Protein AF-Q4TBS6-F1 (afdb_monomer)

Foldseek 3Di:
DDAPVVPDDPVVLVVQQVFAEEEEDQALVNLVVLLVSLSNRRAHYEYEDQDFDDPVRVVRRVLDDPVRGRHQSQVSSVVSSCVVRVRHDYHGHNDQCPPCVVALVVVLSGQEYEYPDDDPVSVVVVLVSCLSNQHKYWYKDDDVPDIDIDIDGDDPPPDDDDDDDDDDDDDDDDPDCVVVVVVVVLVVCVVPHDDDPVSDPPPPPPDPVVPDD

Secondary structure (DSSP, 8-state):
---GGGTS-HHHHHHHHH-EEEEE--SHHHHHHHHHHHHHT--EEEEEE-PBP-GGGTTT-TT--GGGTTSBHHHHHHHHHHHH-TT-EEEEEES-TTSTTS-HHHHTT-SEEEE----HHHHHHHHHHHHHHT--EEEEEEETTEEEEEEE-------------PPPP-------THHHHHHHHHHHHHHHS---GGG--S--TT-TTSS--

Structure (mmCIF, N/CA/C/O backbone):
data_AF-Q4TBS6-F1
#
_entry.id   AF-Q4TBS6-F1
#
loop_
_atom_site.group_PDB
_atom_site.id
_atom_site.type_symbol
_atom_site.label_atom_id
_atom_site.label_alt_id
_atom_site.label_comp_id
_atom_site.label_asym_id
_atom_site.label_entity_id
_atom_site.label_seq_id
_atom_site.pdbx_PDB_ins_code
_atom_site.Cartn_x
_atom_site.Cartn_y
_atom_site.Cartn_z
_atom_site.occupancy
_atom_site.B_iso_or_equiv
_atom_site.auth_seq_id
_atom_site.auth_comp_id
_atom_site.auth_asym_id
_atom_site.auth_atom_id
_atom_site.pdbx_PDB_model_num
ATOM 1 N N . MET A 1 1 ? -14.878 9.068 17.872 1.00 44.72 1 MET A N 1
ATOM 2 C CA . MET A 1 1 ? -14.359 8.808 16.512 1.00 44.72 1 MET A CA 1
ATOM 3 C C . MET A 1 1 ? -15.476 9.064 15.524 1.00 44.72 1 MET A C 1
ATOM 5 O O . MET A 1 1 ? -16.492 8.389 15.610 1.00 44.72 1 MET A O 1
ATOM 9 N N . ALA A 1 2 ? -15.334 10.062 14.655 1.00 41.41 2 ALA A N 1
ATOM 10 C CA . ALA A 1 2 ? -16.306 10.311 13.598 1.00 41.41 2 ALA A CA 1
ATOM 11 C C . ALA A 1 2 ? -16.180 9.193 12.557 1.00 41.41 2 ALA A C 1
ATOM 13 O O . ALA A 1 2 ? -15.208 9.146 11.811 1.00 41.41 2 ALA A O 1
ATOM 14 N N . GLN A 1 3 ? -17.116 8.250 12.562 1.00 52.53 3 GLN A N 1
ATOM 15 C CA . GLN A 1 3 ? -17.220 7.263 11.500 1.00 52.53 3 GLN A CA 1
ATOM 16 C C . GLN A 1 3 ? -18.055 7.863 10.366 1.00 52.53 3 GLN A C 1
ATOM 18 O O . GLN A 1 3 ? -19.159 8.354 10.599 1.00 52.53 3 GLN A O 1
ATOM 23 N N . LEU A 1 4 ? -17.560 7.762 9.128 1.00 54.03 4 LEU A N 1
ATOM 24 C CA . LEU A 1 4 ? -18.276 8.129 7.892 1.00 54.03 4 LEU A CA 1
ATOM 25 C C . LEU A 1 4 ? -19.569 7.303 7.664 1.00 54.03 4 LEU A C 1
ATOM 27 O O . LEU A 1 4 ? -20.285 7.492 6.687 1.00 54.03 4 LEU A O 1
ATOM 31 N N . VAL A 1 5 ? -19.866 6.393 8.593 1.00 56.34 5 VAL A N 1
ATOM 32 C CA . VAL A 1 5 ? -20.981 5.441 8.644 1.00 56.34 5 VAL A CA 1
ATOM 33 C C . VAL A 1 5 ? -22.355 6.110 8.558 1.00 56.34 5 VAL A C 1
ATOM 35 O O . VAL A 1 5 ? -23.294 5.477 8.097 1.00 56.34 5 VAL A O 1
ATOM 38 N N . GLY A 1 6 ? -22.489 7.388 8.929 1.00 59.38 6 GLY A N 1
ATOM 39 C CA . GLY A 1 6 ? -23.780 8.086 8.895 1.00 59.38 6 GLY A CA 1
ATOM 40 C C . GLY A 1 6 ? -24.384 8.279 7.495 1.00 59.38 6 GLY A C 1
ATOM 41 O O . GLY A 1 6 ? -25.601 8.389 7.383 1.00 59.38 6 GLY A O 1
ATOM 42 N N . SER A 1 7 ? -23.567 8.316 6.433 1.00 72.19 7 SER A N 1
ATOM 43 C CA . SER A 1 7 ? -24.034 8.519 5.047 1.00 72.19 7 SER A CA 1
ATOM 44 C C . SER A 1 7 ? -24.051 7.244 4.199 1.00 72.19 7 SER A C 1
ATOM 46 O O . SER A 1 7 ? -24.632 7.233 3.112 1.00 72.19 7 SER A O 1
ATOM 48 N N . LEU A 1 8 ? -23.423 6.165 4.671 1.00 77.62 8 LEU A N 1
ATOM 49 C CA . LEU A 1 8 ? -23.372 4.890 3.966 1.00 77.62 8 LEU A CA 1
ATOM 50 C C . LEU A 1 8 ? -24.572 4.022 4.354 1.00 77.62 8 LEU A C 1
ATOM 52 O O . LEU A 1 8 ? -24.990 3.981 5.509 1.00 77.62 8 LEU A O 1
ATOM 56 N N . ARG A 1 9 ? -25.114 3.278 3.383 1.00 82.00 9 ARG A N 1
ATOM 57 C CA . ARG A 1 9 ? -26.140 2.265 3.667 1.00 82.00 9 ARG A CA 1
ATOM 58 C C . ARG A 1 9 ? -25.588 1.241 4.654 1.00 82.00 9 ARG A C 1
ATOM 60 O O . ARG A 1 9 ? -24.437 0.824 4.524 1.00 82.00 9 ARG A O 1
ATOM 67 N N . LYS A 1 10 ? -26.424 0.796 5.593 1.00 82.75 10 LYS A N 1
ATOM 68 C CA . LYS A 1 10 ? -26.032 -0.170 6.627 1.00 82.75 10 LYS A CA 1
ATOM 69 C C . LYS A 1 10 ? -25.405 -1.433 6.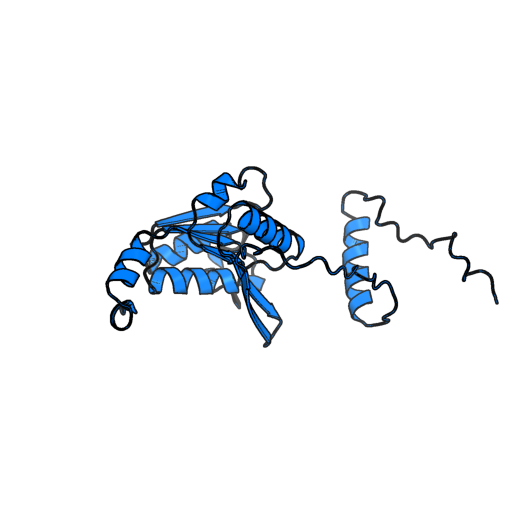030 1.00 82.75 10 LYS A C 1
ATOM 71 O O . LYS A 1 10 ? -24.348 -1.843 6.490 1.00 82.75 10 LYS A O 1
ATOM 76 N N . GLU A 1 11 ? -25.978 -1.973 4.949 1.00 84.31 11 GLU A N 1
ATOM 77 C CA . GLU A 1 11 ? -25.420 -3.166 4.292 1.00 84.31 11 GLU A CA 1
ATOM 78 C C . GLU A 1 11 ? -23.988 -2.941 3.786 1.00 84.31 11 GLU A C 1
ATOM 80 O O . GLU A 1 11 ? -23.143 -3.831 3.870 1.00 84.31 11 GLU A O 1
ATOM 85 N N . LEU A 1 12 ? -23.697 -1.741 3.273 1.00 81.75 12 LEU A N 1
ATOM 86 C CA . LEU A 1 12 ? -22.361 -1.394 2.806 1.00 81.75 12 LEU A CA 1
ATOM 87 C C . LEU A 1 12 ? -21.392 -1.316 3.987 1.00 81.75 12 LEU A C 1
ATOM 89 O O . LEU A 1 12 ? -20.318 -1.901 3.919 1.00 81.75 12 LEU A O 1
ATOM 93 N N . VAL A 1 13 ? -21.780 -0.660 5.079 1.00 82.44 13 VAL A N 1
ATOM 94 C CA . VAL A 1 13 ? -20.964 -0.571 6.301 1.00 82.44 13 VAL A CA 1
ATOM 95 C C . VAL A 1 13 ? -20.632 -1.958 6.853 1.00 82.44 13 VAL A C 1
ATOM 97 O O . VAL A 1 13 ? -19.473 -2.229 7.164 1.00 82.44 13 VAL A O 1
ATOM 100 N N . ASP A 1 14 ? -21.623 -2.848 6.905 1.00 85.31 14 ASP A N 1
ATOM 101 C CA . ASP A 1 14 ? -21.433 -4.230 7.347 1.00 85.31 14 ASP A CA 1
ATOM 102 C C . ASP A 1 14 ? -20.474 -4.980 6.404 1.00 85.31 14 ASP A C 1
ATOM 104 O O . ASP A 1 14 ? -19.578 -5.697 6.859 1.00 85.31 14 ASP A O 1
ATOM 108 N N . SER A 1 15 ? -20.579 -4.751 5.088 1.00 86.12 15 SER A N 1
ATOM 109 C CA . SER A 1 15 ? -19.668 -5.359 4.114 1.00 86.12 15 SER A CA 1
ATOM 110 C C . SER A 1 15 ? -18.215 -4.895 4.286 1.00 86.12 15 SER A C 1
ATOM 112 O O . SER A 1 15 ? -17.317 -5.738 4.263 1.00 86.12 15 SER A O 1
ATOM 114 N N . LEU A 1 16 ? -17.964 -3.606 4.567 1.00 86.38 16 LEU A N 1
ATOM 115 C CA . LEU A 1 16 ? -16.611 -3.039 4.721 1.00 86.38 16 LEU A CA 1
ATOM 116 C C . LEU A 1 16 ? -15.789 -3.748 5.805 1.00 86.38 16 LEU A C 1
ATOM 118 O O . LEU A 1 16 ? -14.581 -3.938 5.652 1.00 86.38 16 LEU A O 1
ATOM 122 N N . ALA A 1 17 ? -16.444 -4.181 6.883 1.00 85.56 17 ALA A N 1
ATOM 123 C CA . ALA A 1 17 ? -15.795 -4.897 7.976 1.00 85.56 17 ALA A CA 1
ATOM 124 C C . ALA A 1 17 ? -15.331 -6.312 7.584 1.00 85.56 17 ALA A C 1
ATOM 126 O O . ALA A 1 17 ? -14.430 -6.857 8.222 1.00 85.56 17 ALA A O 1
ATOM 127 N N . THR A 1 18 ? -15.935 -6.904 6.552 1.00 89.38 18 THR A N 1
ATOM 128 C CA . THR A 1 18 ? -15.639 -8.268 6.075 1.00 89.38 18 THR A CA 1
ATOM 129 C C . THR A 1 18 ? -14.787 -8.282 4.808 1.00 89.38 18 THR A C 1
ATOM 131 O O . THR A 1 18 ? -14.045 -9.235 4.580 1.00 89.38 18 THR A O 1
ATOM 134 N N . CYS A 1 19 ? -14.836 -7.213 4.009 1.00 92.06 19 CYS A N 1
ATOM 135 C CA . CYS A 1 19 ? -14.042 -7.073 2.798 1.00 92.06 19 CYS A CA 1
ATOM 136 C C . CYS A 1 19 ? -12.545 -7.134 3.104 1.00 92.06 19 CYS A C 1
ATOM 138 O O . CYS A 1 19 ? -12.047 -6.435 3.990 1.00 92.06 19 CYS A O 1
ATOM 140 N N . LYS A 1 20 ? -11.833 -7.946 2.320 1.00 97.56 20 LYS A N 1
ATOM 141 C CA . LYS A 1 20 ? -10.376 -8.023 2.329 1.00 97.56 20 LYS A CA 1
ATOM 142 C C . LYS A 1 20 ? -9.818 -7.268 1.130 1.00 97.56 20 LYS A C 1
ATOM 144 O O . LYS A 1 20 ? -10.164 -7.593 -0.005 1.00 97.56 20 LYS A O 1
ATOM 149 N N . VAL A 1 21 ? -8.981 -6.265 1.369 1.00 98.31 21 VAL A N 1
ATOM 150 C CA . VAL A 1 21 ? -8.414 -5.414 0.311 1.00 98.31 21 VAL A CA 1
ATOM 151 C C . VAL A 1 21 ? -6.893 -5.439 0.327 1.00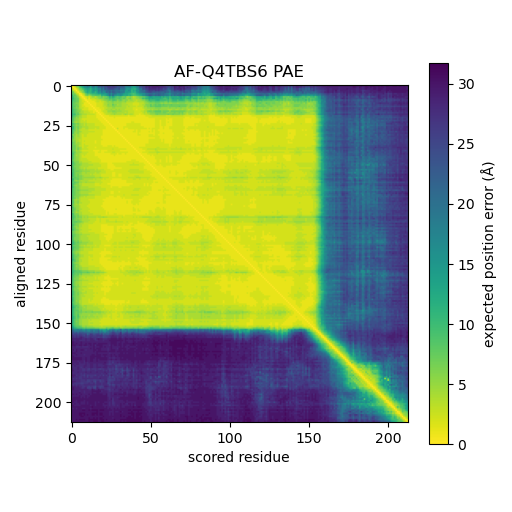 98.31 21 VAL A C 1
ATOM 153 O O . VAL A 1 21 ? -6.288 -5.590 1.388 1.00 98.31 21 VAL A O 1
ATOM 156 N N . LEU A 1 22 ? -6.288 -5.281 -0.849 1.00 98.81 22 LEU A N 1
ATOM 157 C CA . LEU A 1 22 ? -4.839 -5.207 -1.021 1.00 98.81 22 LEU A CA 1
ATOM 158 C C . LEU A 1 22 ? -4.433 -3.798 -1.456 1.00 98.81 22 LEU A C 1
ATOM 160 O O . LEU A 1 22 ? -4.966 -3.266 -2.431 1.00 98.81 22 LEU A O 1
ATOM 164 N N . VAL A 1 23 ? -3.462 -3.220 -0.758 1.00 98.81 23 VAL A N 1
ATOM 165 C CA . VAL A 1 23 ? -2.782 -1.978 -1.126 1.00 98.81 23 VAL A CA 1
ATOM 166 C C . VAL A 1 23 ? -1.358 -2.319 -1.549 1.00 98.81 23 VAL A C 1
ATOM 168 O O . VAL A 1 23 ? -0.581 -2.860 -0.763 1.00 98.81 23 VAL A O 1
ATOM 171 N N . VAL A 1 24 ? -1.010 -1.996 -2.792 1.00 98.81 24 VAL A N 1
ATOM 172 C CA . VAL A 1 24 ? 0.330 -2.240 -3.332 1.00 98.81 24 VAL A CA 1
ATOM 173 C C . VAL A 1 24 ? 1.090 -0.918 -3.388 1.00 98.81 24 VAL A C 1
ATOM 175 O O . VAL A 1 24 ? 0.829 -0.078 -4.248 1.00 98.81 24 VAL A O 1
ATOM 178 N N . GLY A 1 25 ? 2.019 -0.740 -2.454 1.00 98.56 25 GLY A N 1
ATOM 179 C CA . GLY A 1 25 ? 2.774 0.485 -2.211 1.00 98.56 25 GLY A CA 1
ATOM 180 C C . GLY A 1 25 ? 2.310 1.224 -0.950 1.00 98.56 25 GLY A C 1
ATOM 181 O O . GLY A 1 25 ? 1.129 1.505 -0.757 1.00 98.56 25 GLY A O 1
ATOM 182 N N . ALA A 1 26 ? 3.266 1.602 -0.111 1.00 98.38 26 ALA A N 1
ATOM 183 C CA . ALA A 1 26 ? 3.130 2.368 1.126 1.00 98.38 26 ALA A CA 1
ATOM 184 C C . ALA A 1 26 ? 3.819 3.747 1.021 1.00 98.38 26 ALA A C 1
ATOM 186 O O . ALA A 1 26 ? 4.204 4.339 2.027 1.00 98.38 26 ALA A O 1
ATOM 187 N N . GLY A 1 27 ? 3.966 4.270 -0.203 1.00 97.75 27 GLY A N 1
ATOM 188 C CA . GLY A 1 27 ? 4.454 5.624 -0.479 1.00 97.75 27 GLY A CA 1
ATOM 189 C C . GLY A 1 27 ? 3.415 6.719 -0.192 1.00 97.75 27 GLY A C 1
ATOM 190 O O . GLY A 1 27 ? 2.514 6.550 0.620 1.00 97.75 27 GLY A O 1
ATOM 191 N N . GLY A 1 28 ? 3.503 7.863 -0.886 1.00 97.44 28 GLY A N 1
ATOM 192 C CA . GLY A 1 28 ? 2.619 9.020 -0.627 1.00 97.44 28 GLY A CA 1
ATOM 193 C C . GLY A 1 28 ? 1.129 8.689 -0.765 1.00 97.44 28 GLY A C 1
ATOM 194 O O . GLY A 1 28 ? 0.350 8.907 0.160 1.00 97.44 28 GLY A O 1
ATOM 195 N N . ILE A 1 29 ? 0.752 8.082 -1.895 1.00 98.19 29 ILE A N 1
ATOM 196 C CA . ILE A 1 29 ? -0.617 7.596 -2.123 1.00 98.19 29 ILE A CA 1
ATOM 197 C C . ILE A 1 29 ? -0.962 6.482 -1.125 1.00 98.19 29 ILE A C 1
ATOM 199 O O . ILE A 1 29 ? -2.050 6.493 -0.561 1.00 98.19 29 ILE A O 1
ATOM 203 N N . GLY A 1 30 ? -0.035 5.552 -0.874 1.00 98.44 30 GLY A N 1
ATOM 204 C CA . GLY A 1 30 ? -0.246 4.410 0.018 1.00 98.44 30 GLY A CA 1
ATOM 205 C C . GLY A 1 30 ? -0.575 4.817 1.456 1.00 98.44 30 GLY A C 1
ATOM 206 O O . GLY A 1 30 ? -1.517 4.287 2.041 1.00 98.44 30 GLY A O 1
ATOM 207 N N . CYS A 1 31 ? 0.135 5.807 2.010 1.00 98.44 31 CYS A N 1
ATOM 208 C CA . CYS A 1 31 ? -0.145 6.351 3.340 1.00 98.44 31 CYS A CA 1
ATOM 209 C C . CYS A 1 31 ? -1.547 6.968 3.434 1.00 98.44 31 CYS A C 1
ATOM 211 O O . CYS A 1 31 ? -2.293 6.685 4.374 1.00 98.44 31 CYS A O 1
ATOM 213 N N . GLU A 1 32 ? -1.916 7.805 2.460 1.00 98.44 32 GLU A N 1
ATOM 214 C CA . GLU A 1 32 ? -3.245 8.425 2.413 1.00 98.44 32 GLU A CA 1
ATOM 215 C C . GLU A 1 32 ? -4.347 7.384 2.236 1.00 98.44 32 GLU A C 1
ATOM 217 O O . GLU A 1 32 ? -5.374 7.436 2.917 1.00 98.44 32 GLU A O 1
ATOM 222 N N . LEU A 1 33 ? -4.114 6.403 1.366 1.00 98.12 33 LEU A N 1
ATOM 223 C CA . LEU A 1 33 ? -5.052 5.328 1.108 1.00 98.12 33 LEU A CA 1
ATOM 224 C C . LEU A 1 33 ? -5.282 4.486 2.362 1.00 98.12 33 LEU A C 1
ATOM 226 O O . LEU A 1 33 ? -6.432 4.280 2.738 1.00 98.12 33 LEU A O 1
ATOM 230 N N . LEU A 1 34 ? -4.219 4.065 3.054 1.00 98.44 34 LEU A N 1
ATOM 231 C CA . LEU A 1 34 ? -4.336 3.269 4.274 1.00 98.44 34 LEU A CA 1
ATOM 232 C C . LEU A 1 34 ? -5.130 4.011 5.355 1.00 98.44 34 LEU A C 1
ATOM 234 O O . LEU A 1 34 ? -6.056 3.435 5.927 1.00 98.44 34 LEU A O 1
ATOM 238 N N . LYS A 1 35 ? -4.844 5.301 5.582 1.00 97.69 35 LYS A N 1
ATOM 239 C CA . LYS A 1 35 ? -5.645 6.146 6.484 1.00 97.69 35 LYS A CA 1
ATOM 240 C C . LYS A 1 35 ? -7.108 6.184 6.061 1.00 97.69 35 LYS A C 1
ATOM 242 O O . LYS A 1 35 ? -7.989 5.991 6.896 1.00 97.69 35 LYS A O 1
ATOM 247 N N . ASN A 1 36 ? -7.381 6.452 4.788 1.00 96.50 36 ASN A N 1
ATOM 248 C CA . ASN A 1 36 ? -8.752 6.581 4.307 1.00 96.50 36 ASN A CA 1
ATOM 249 C C . ASN A 1 36 ? -9.516 5.263 4.454 1.00 96.50 36 ASN A C 1
ATOM 251 O O . ASN A 1 36 ? -10.663 5.283 4.890 1.00 96.50 36 ASN A O 1
ATOM 255 N N . LEU A 1 37 ? -8.882 4.124 4.168 1.00 95.69 37 LEU A N 1
ATOM 256 C CA . LEU A 1 37 ? -9.486 2.802 4.317 1.00 95.69 37 LEU A CA 1
ATOM 257 C C . LEU A 1 37 ? -9.886 2.531 5.772 1.00 95.69 37 LEU A C 1
ATOM 259 O O . LEU A 1 37 ? -11.059 2.250 6.034 1.00 95.69 37 LEU A O 1
ATOM 263 N N . VAL A 1 38 ? -8.957 2.681 6.724 1.00 95.56 38 VAL A N 1
ATOM 264 C CA . VAL A 1 38 ? -9.255 2.396 8.139 1.00 95.56 38 VAL A CA 1
ATOM 265 C C . VAL A 1 38 ? -10.280 3.373 8.724 1.00 95.56 38 VAL A C 1
ATOM 267 O O . VAL A 1 38 ? -11.155 2.959 9.482 1.00 95.56 38 VAL A O 1
ATOM 270 N N . LEU A 1 39 ? -10.251 4.653 8.329 1.00 91.56 39 LEU A N 1
ATOM 271 C CA . LEU A 1 39 ? -11.233 5.650 8.780 1.00 91.56 39 LEU A CA 1
ATOM 272 C C . LEU A 1 39 ? -12.616 5.476 8.130 1.00 91.56 39 LEU A C 1
ATOM 274 O O . LEU A 1 39 ? -13.625 5.850 8.730 1.00 91.56 39 LEU A O 1
ATOM 278 N N . THR A 1 40 ? -12.677 4.888 6.933 1.00 89.75 40 THR A N 1
ATOM 279 C CA . THR A 1 40 ? -13.942 4.556 6.251 1.00 89.75 40 THR A CA 1
ATOM 280 C C . THR A 1 40 ? -14.577 3.282 6.816 1.00 89.75 40 THR A C 1
ATOM 282 O O . THR A 1 40 ? -15.781 3.086 6.675 1.00 89.75 40 THR A O 1
ATOM 285 N N . GLY A 1 41 ? -13.802 2.441 7.508 1.00 88.50 41 GLY A N 1
ATOM 286 C CA . GLY A 1 41 ? -14.295 1.243 8.191 1.00 88.50 41 GLY A CA 1
ATOM 287 C C . GLY A 1 41 ? -13.831 -0.081 7.587 1.00 88.50 41 GLY A C 1
ATOM 288 O O . GLY A 1 41 ? -14.303 -1.131 8.025 1.00 88.50 41 GLY A O 1
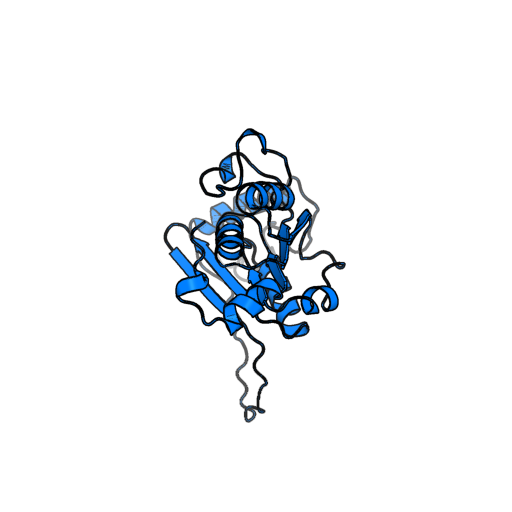ATOM 289 N N . PHE A 1 42 ? -12.898 -0.064 6.627 1.00 93.69 42 PHE A N 1
ATOM 290 C CA . PHE A 1 42 ? -12.237 -1.292 6.188 1.00 93.69 42 PHE A CA 1
ATOM 291 C C . PHE A 1 42 ? -11.417 -1.869 7.336 1.00 93.69 42 PHE A C 1
ATOM 293 O O . PHE A 1 42 ? -10.579 -1.179 7.921 1.00 93.69 42 PHE A O 1
ATOM 300 N N . LYS A 1 43 ? -11.652 -3.146 7.643 1.00 95.31 43 LYS A N 1
ATOM 301 C CA . LYS A 1 43 ? -10.918 -3.836 8.705 1.00 95.31 43 LYS A CA 1
ATOM 302 C C . LYS A 1 43 ? -9.810 -4.725 8.175 1.00 95.31 43 LYS A C 1
ATOM 304 O O . LYS A 1 43 ? -8.751 -4.712 8.773 1.00 95.31 43 LYS A O 1
ATOM 309 N N . ASN A 1 44 ? -10.019 -5.472 7.093 1.00 97.81 44 ASN A N 1
ATOM 310 C CA . ASN A 1 44 ? -9.039 -6.455 6.622 1.00 97.81 44 ASN A CA 1
ATOM 311 C C . ASN A 1 44 ? -8.233 -5.881 5.455 1.00 97.81 44 ASN A C 1
ATOM 313 O O . ASN A 1 44 ? -8.713 -5.835 4.322 1.00 97.81 44 ASN A O 1
ATOM 317 N N . ILE A 1 45 ? -7.017 -5.424 5.744 1.00 98.69 45 ILE A N 1
ATOM 318 C CA . ILE A 1 45 ? -6.158 -4.736 4.777 1.00 98.69 45 ILE A CA 1
ATOM 319 C C . ILE A 1 45 ? -4.816 -5.454 4.718 1.00 98.69 45 ILE A C 1
ATOM 321 O O . ILE A 1 45 ? -4.199 -5.722 5.745 1.00 98.69 45 ILE A O 1
ATOM 325 N N . GLU A 1 46 ? -4.338 -5.736 3.517 1.00 98.81 46 GLU A N 1
ATOM 326 C CA . GLU A 1 46 ? -2.964 -6.173 3.305 1.00 98.81 46 GLU A CA 1
ATOM 327 C C . GLU A 1 46 ? -2.192 -5.087 2.560 1.00 98.81 46 GLU A C 1
ATOM 329 O O . GLU A 1 46 ? -2.717 -4.484 1.625 1.00 98.81 46 GLU A O 1
ATOM 334 N N . VAL A 1 47 ? -0.971 -4.798 3.007 1.00 98.81 47 VAL A N 1
ATOM 335 C CA . VAL A 1 47 ? -0.100 -3.763 2.439 1.00 98.81 47 VAL A CA 1
ATOM 336 C C . VAL A 1 47 ? 1.227 -4.399 2.051 1.00 98.81 47 VAL A C 1
ATOM 338 O O . VAL A 1 47 ? 1.870 -5.025 2.892 1.00 98.81 47 VAL A O 1
ATOM 341 N N . ILE A 1 48 ? 1.643 -4.225 0.799 1.00 98.81 48 ILE A N 1
ATOM 342 C CA . ILE A 1 48 ? 2.935 -4.704 0.286 1.00 98.81 48 ILE A CA 1
ATOM 343 C C . ILE A 1 48 ? 3.764 -3.496 -0.143 1.00 98.81 48 ILE A C 1
ATOM 345 O O . ILE A 1 48 ? 3.285 -2.678 -0.926 1.00 98.81 48 ILE A O 1
ATOM 349 N N . ASP A 1 49 ? 4.994 -3.383 0.347 1.00 98.81 49 ASP A N 1
ATOM 350 C CA . ASP A 1 49 ? 5.979 -2.404 -0.123 1.00 98.81 49 ASP A CA 1
ATOM 351 C C . ASP A 1 49 ? 7.389 -2.975 0.076 1.00 98.81 49 ASP A C 1
ATOM 353 O O . ASP A 1 49 ? 7.658 -3.581 1.113 1.00 98.81 49 ASP A O 1
ATOM 357 N N . LEU A 1 50 ? 8.269 -2.801 -0.910 1.00 98.12 50 LEU A N 1
ATOM 358 C CA . LEU A 1 50 ? 9.626 -3.359 -0.894 1.00 98.12 50 LEU A CA 1
ATOM 359 C C . LEU A 1 50 ? 10.662 -2.412 -0.279 1.00 98.12 50 LEU A C 1
ATOM 361 O O . LEU A 1 50 ? 11.777 -2.835 0.006 1.00 98.12 50 LEU A O 1
ATOM 365 N N . ASP A 1 51 ? 10.312 -1.139 -0.096 1.00 98.19 51 ASP A N 1
ATOM 366 C CA . ASP A 1 51 ? 11.252 -0.109 0.309 1.00 98.19 51 ASP A CA 1
ATOM 367 C C . ASP A 1 51 ? 11.312 0.074 1.829 1.00 98.19 51 ASP A C 1
ATOM 369 O O . ASP A 1 51 ? 10.346 -0.081 2.592 1.00 98.19 51 ASP A O 1
ATOM 373 N N . THR A 1 52 ? 12.455 0.602 2.250 1.00 98.62 52 THR A N 1
ATOM 374 C CA . THR A 1 52 ? 12.633 1.245 3.549 1.00 98.62 52 THR A CA 1
ATOM 375 C C . THR A 1 52 ? 12.363 2.750 3.485 1.00 98.62 52 THR A C 1
ATOM 377 O O . THR A 1 52 ? 12.422 3.378 2.428 1.00 98.62 52 THR A O 1
ATOM 380 N N . ILE A 1 53 ? 12.085 3.358 4.634 1.00 98.75 53 ILE A N 1
ATOM 381 C CA . ILE A 1 53 ? 11.793 4.788 4.765 1.00 98.75 53 ILE A CA 1
ATOM 382 C C . ILE A 1 53 ? 13.070 5.614 4.606 1.00 98.75 53 ILE A C 1
ATOM 384 O O . ILE A 1 53 ? 14.024 5.440 5.365 1.00 98.75 53 ILE A O 1
ATOM 388 N N . ASP A 1 54 ? 13.037 6.591 3.702 1.00 98.38 54 ASP A N 1
ATOM 389 C CA . ASP A 1 54 ? 14.083 7.602 3.546 1.00 98.38 54 ASP A CA 1
ATOM 390 C C . ASP A 1 54 ? 13.654 8.978 4.095 1.00 98.38 54 ASP A C 1
ATOM 392 O O . ASP A 1 54 ? 12.469 9.306 4.189 1.00 98.38 54 ASP A O 1
ATOM 396 N N . VAL A 1 55 ? 14.618 9.839 4.433 1.00 97.81 55 VAL A N 1
ATOM 397 C CA . VAL A 1 55 ? 14.354 11.203 4.927 1.00 97.81 55 VAL A CA 1
ATOM 398 C C . VAL A 1 55 ? 13.535 12.026 3.928 1.00 97.81 55 VAL A C 1
ATOM 400 O O . VAL A 1 55 ? 12.635 12.764 4.332 1.00 97.81 55 VAL A O 1
ATOM 403 N N . SER A 1 56 ? 13.799 11.875 2.629 1.00 97.62 56 SER A N 1
ATOM 404 C CA . SER A 1 56 ? 13.081 12.567 1.551 1.00 97.62 56 SER A CA 1
ATOM 405 C C . SER A 1 56 ? 11.605 12.175 1.449 1.00 97.62 56 SER A C 1
ATOM 407 O O . SER A 1 56 ? 10.836 12.829 0.744 1.00 97.62 56 SER A O 1
ATOM 409 N N . ASN A 1 57 ? 11.190 11.091 2.108 1.00 97.88 57 ASN A N 1
ATOM 410 C CA . ASN A 1 57 ? 9.814 10.606 2.093 1.00 97.88 57 ASN A CA 1
ATOM 411 C C . ASN A 1 57 ? 8.916 11.375 3.075 1.00 97.88 57 ASN A C 1
ATOM 413 O O . ASN A 1 57 ? 7.711 11.509 2.844 1.00 97.88 57 ASN A O 1
ATOM 417 N N . LEU A 1 58 ? 9.501 11.922 4.145 1.00 97.75 58 LEU A N 1
ATOM 418 C CA . LEU A 1 58 ? 8.778 12.489 5.289 1.00 97.75 58 LEU A CA 1
ATOM 419 C C . LEU A 1 58 ? 7.951 13.739 4.949 1.00 97.75 58 LEU A C 1
ATOM 421 O O . LEU A 1 58 ? 7.059 14.106 5.705 1.00 97.75 58 LEU A O 1
ATOM 425 N N . ASN A 1 59 ? 8.204 14.384 3.808 1.00 96.81 59 ASN A N 1
ATOM 426 C CA . ASN A 1 59 ? 7.434 15.546 3.360 1.00 96.81 59 ASN A CA 1
ATOM 427 C C . ASN A 1 59 ? 6.032 15.197 2.826 1.00 96.81 59 ASN A C 1
ATOM 429 O O . ASN A 1 59 ? 5.212 16.097 2.666 1.00 96.81 59 ASN A O 1
ATOM 433 N N . ARG A 1 60 ? 5.773 13.924 2.488 1.00 96.69 60 ARG A N 1
ATOM 434 C CA . ARG A 1 60 ? 4.526 13.489 1.827 1.00 96.69 60 ARG A CA 1
ATOM 435 C C . ARG A 1 60 ? 3.994 12.129 2.282 1.00 96.69 60 ARG A C 1
ATOM 437 O O . ARG A 1 60 ? 2.959 11.693 1.795 1.00 96.69 60 ARG A O 1
ATOM 444 N N . GLN A 1 61 ? 4.703 11.441 3.173 1.00 98.06 61 GLN A N 1
ATOM 445 C CA . GLN A 1 61 ? 4.351 10.113 3.686 1.00 98.06 61 GLN A CA 1
ATOM 446 C C . GLN A 1 61 ? 4.148 10.207 5.200 1.00 98.06 61 GLN A C 1
ATOM 448 O O . GLN A 1 61 ? 5.002 9.819 5.992 1.00 98.06 61 GLN A O 1
ATOM 453 N N . PHE A 1 62 ? 3.030 10.812 5.606 1.00 98.19 62 PHE A N 1
ATOM 454 C CA . PHE A 1 62 ? 2.808 11.279 6.983 1.00 98.19 62 PHE A CA 1
ATOM 455 C C . PHE A 1 62 ? 2.712 10.161 8.039 1.00 98.19 62 PHE A C 1
ATOM 457 O O . PHE A 1 62 ? 2.785 10.444 9.233 1.00 98.19 62 PHE A O 1
ATOM 464 N N . LEU A 1 63 ? 2.555 8.894 7.629 1.00 98.50 63 LEU A N 1
ATOM 465 C CA . LEU A 1 63 ? 2.621 7.749 8.549 1.00 98.50 63 LEU A CA 1
ATOM 466 C C . LEU A 1 63 ? 4.045 7.499 9.069 1.00 98.50 63 LEU A C 1
ATOM 468 O O . LEU A 1 63 ? 4.234 6.706 9.994 1.00 98.50 63 LEU A O 1
ATOM 472 N N . PHE A 1 64 ? 5.049 8.166 8.499 1.00 98.69 64 PHE A N 1
ATOM 473 C CA . PHE A 1 64 ? 6.454 7.991 8.836 1.00 98.69 64 PHE A CA 1
ATOM 474 C C . PHE A 1 64 ? 6.996 9.192 9.611 1.00 98.69 64 PHE A C 1
ATOM 476 O O . PHE A 1 64 ? 6.620 10.340 9.392 1.00 98.69 64 PHE A O 1
ATOM 483 N N . GLN A 1 65 ? 7.908 8.916 10.541 1.00 98.38 65 GLN A N 1
ATOM 484 C CA . GLN A 1 65 ? 8.570 9.914 11.377 1.00 98.38 65 GLN A CA 1
ATOM 485 C C . GLN A 1 65 ? 10.080 9.781 11.203 1.00 98.38 65 GLN A C 1
ATOM 487 O O . GLN A 1 65 ? 10.574 8.742 10.771 1.00 98.38 65 GLN A O 1
ATOM 492 N N . LYS A 1 66 ? 10.837 10.803 11.614 1.00 98.31 66 LYS A N 1
ATOM 493 C CA . LYS A 1 66 ? 12.305 10.795 11.506 1.00 98.31 66 LYS A CA 1
ATOM 494 C C . LYS A 1 66 ? 12.953 9.577 12.178 1.00 98.31 66 LYS A C 1
ATOM 496 O O . LYS A 1 66 ? 13.927 9.051 11.656 1.00 98.31 66 LYS A O 1
ATOM 501 N N . LYS A 1 67 ? 12.382 9.101 13.289 1.00 98.44 67 LYS A N 1
ATOM 502 C CA . LYS A 1 67 ? 12.842 7.904 14.014 1.00 98.44 67 LYS A CA 1
ATOM 503 C C . LYS A 1 67 ? 12.629 6.582 13.258 1.00 98.44 67 LYS A C 1
ATOM 505 O O . LYS A 1 67 ? 13.173 5.572 13.672 1.00 98.44 67 LYS A O 1
ATOM 510 N N . HIS A 1 68 ? 11.821 6.582 12.196 1.00 98.69 68 HIS A N 1
ATOM 511 C CA . HIS A 1 68 ? 11.510 5.393 11.398 1.00 98.69 68 HIS A CA 1
ATOM 512 C C . HIS A 1 68 ? 12.407 5.246 10.158 1.00 98.69 68 HIS A C 1
ATOM 514 O O . HIS A 1 68 ? 12.239 4.297 9.401 1.00 98.69 68 HIS A O 1
ATOM 520 N N . VAL A 1 69 ? 13.328 6.183 9.909 1.00 98.56 69 VAL A N 1
ATOM 521 C CA . VAL A 1 69 ? 14.233 6.122 8.749 1.00 98.56 69 VAL A CA 1
ATOM 522 C C . VAL A 1 69 ? 15.055 4.829 8.791 1.00 98.56 69 VAL A C 1
ATOM 524 O O . VAL A 1 69 ? 15.594 4.475 9.836 1.00 98.56 69 VAL A O 1
ATOM 527 N N . GLY A 1 70 ? 15.128 4.130 7.656 1.00 98.56 70 GLY A N 1
ATOM 528 C CA . GLY A 1 70 ? 15.768 2.818 7.514 1.00 98.56 70 GLY A CA 1
ATOM 529 C C . GLY A 1 70 ? 14.870 1.618 7.843 1.00 98.56 70 GLY A C 1
ATOM 530 O O . GLY A 1 70 ? 15.250 0.487 7.560 1.00 98.56 70 GLY A O 1
ATOM 531 N N . LEU A 1 71 ? 13.672 1.831 8.399 1.00 98.75 71 LEU A N 1
ATOM 532 C CA . LEU A 1 71 ? 12.706 0.757 8.655 1.00 98.75 71 LEU A CA 1
ATOM 533 C C . LEU A 1 71 ? 11.807 0.514 7.436 1.00 98.75 71 LEU A C 1
ATOM 535 O O . LEU A 1 71 ? 11.638 1.395 6.596 1.00 98.75 71 LEU A O 1
ATOM 539 N N . SER A 1 72 ? 11.191 -0.667 7.361 1.00 98.81 72 SER A N 1
ATOM 540 C CA . SER A 1 72 ? 10.236 -1.018 6.299 1.00 98.81 72 SER A CA 1
ATOM 541 C C . SER A 1 72 ? 9.044 -0.058 6.262 1.00 98.81 72 SER A C 1
ATOM 543 O O . SER A 1 72 ? 8.366 0.134 7.279 1.00 98.81 72 SER A O 1
ATOM 545 N N . LYS A 1 73 ? 8.723 0.473 5.074 1.00 98.88 73 LYS A N 1
ATOM 546 C CA . LYS A 1 73 ? 7.528 1.308 4.880 1.00 98.88 73 LYS A CA 1
ATOM 547 C C . LYS A 1 73 ? 6.250 0.550 5.226 1.00 98.88 73 LYS A C 1
ATOM 549 O O . LYS A 1 73 ? 5.406 1.086 5.941 1.00 98.88 73 LYS A O 1
ATOM 554 N N . ALA A 1 74 ? 6.115 -0.696 4.766 1.00 98.81 74 ALA A N 1
ATOM 555 C CA . ALA A 1 74 ? 4.920 -1.505 5.001 1.00 98.81 74 ALA A CA 1
ATOM 556 C C . ALA A 1 74 ? 4.669 -1.741 6.502 1.00 98.81 74 ALA A C 1
ATOM 558 O O . ALA A 1 74 ? 3.549 -1.540 6.978 1.00 98.81 74 ALA A O 1
ATOM 559 N N . GLN A 1 75 ? 5.708 -2.119 7.259 1.00 98.81 75 GLN A N 1
ATOM 560 C CA . GLN A 1 75 ? 5.569 -2.403 8.695 1.00 98.81 75 GLN A CA 1
ATOM 561 C C . GLN A 1 75 ? 5.229 -1.145 9.495 1.00 98.81 75 GLN A C 1
ATOM 563 O O . GLN A 1 75 ? 4.256 -1.130 10.248 1.00 98.81 75 GLN A O 1
ATOM 568 N N . VAL A 1 76 ? 5.962 -0.053 9.272 1.00 98.81 76 VAL A N 1
ATOM 569 C CA . VAL A 1 76 ? 5.715 1.204 9.990 1.00 98.81 76 VAL A CA 1
ATOM 570 C C . VAL A 1 76 ? 4.362 1.807 9.600 1.00 98.81 76 VAL A C 1
ATOM 572 O O . VAL A 1 76 ? 3.673 2.362 10.453 1.00 98.81 76 VAL A O 1
ATOM 575 N N . ALA A 1 77 ? 3.926 1.675 8.340 1.00 98.81 77 ALA A N 1
ATOM 576 C CA . ALA A 1 77 ? 2.603 2.139 7.917 1.00 98.81 77 ALA A CA 1
ATOM 577 C C . ALA A 1 77 ? 1.489 1.416 8.686 1.00 98.81 77 ALA A C 1
ATOM 579 O O . ALA A 1 77 ? 0.564 2.065 9.178 1.00 98.81 77 ALA A O 1
ATOM 580 N N . LYS A 1 78 ? 1.610 0.090 8.841 1.00 98.81 78 LYS A N 1
ATOM 581 C CA . LYS A 1 78 ? 0.723 -0.717 9.686 1.00 98.81 78 LYS A CA 1
ATOM 582 C C . LYS A 1 78 ? 0.730 -0.223 11.132 1.00 98.81 78 LYS A C 1
ATOM 584 O O . LYS A 1 78 ? -0.335 0.050 11.677 1.00 98.81 78 LYS A O 1
ATOM 589 N N . GLU A 1 79 ? 1.901 -0.100 11.751 1.00 98.69 79 GLU A N 1
ATOM 590 C CA . GLU A 1 79 ? 2.026 0.313 13.154 1.00 98.69 79 GLU A CA 1
ATOM 591 C C . GLU A 1 79 ? 1.408 1.693 13.400 1.00 98.69 79 GLU A C 1
ATOM 593 O O . GLU A 1 79 ? 0.606 1.861 14.319 1.00 98.69 79 GLU A O 1
ATOM 598 N N . SER A 1 80 ? 1.718 2.667 12.544 1.00 98.50 80 SER A N 1
ATOM 599 C CA . SER A 1 80 ? 1.156 4.014 12.619 1.00 98.50 80 SER A CA 1
ATOM 600 C C . SER A 1 80 ? -0.361 4.015 12.434 1.00 98.50 80 SER A C 1
ATOM 602 O O . SER A 1 80 ? -1.059 4.695 13.183 1.00 98.50 80 SER A O 1
ATOM 604 N N . ALA A 1 81 ? -0.892 3.235 11.487 1.00 98.31 81 ALA A N 1
ATOM 605 C CA . ALA A 1 81 ? -2.335 3.124 11.282 1.00 98.31 81 ALA A CA 1
ATOM 606 C C . ALA A 1 81 ? -3.058 2.523 12.498 1.00 98.31 81 ALA A C 1
ATOM 608 O O . ALA A 1 81 ? -4.123 3.005 12.886 1.00 98.31 81 ALA A O 1
ATOM 609 N N . LEU A 1 82 ? -2.462 1.518 13.144 1.00 98.31 82 LEU A N 1
ATOM 610 C CA . LEU A 1 82 ? -3.031 0.879 14.332 1.00 98.31 82 LEU A CA 1
ATOM 611 C C . LEU A 1 82 ? -3.041 1.790 15.567 1.00 98.31 82 LEU A C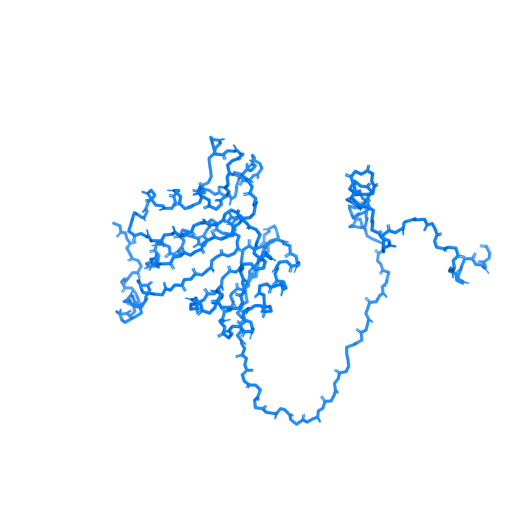 1
ATOM 613 O O . LEU A 1 82 ? -3.885 1.594 16.437 1.00 98.31 82 LEU A O 1
ATOM 617 N N . GLN A 1 83 ? -2.183 2.815 15.639 1.00 97.62 83 GLN A N 1
ATOM 618 C CA . GLN A 1 83 ? -2.222 3.791 16.740 1.00 97.62 83 GLN A CA 1
ATOM 619 C C . GLN A 1 83 ? -3.529 4.586 16.762 1.00 97.62 83 GLN A C 1
ATOM 621 O O . GLN A 1 83 ? -4.083 4.836 17.832 1.00 97.62 83 GLN A O 1
ATOM 626 N N . PHE A 1 84 ? -4.032 4.981 15.591 1.00 94.81 84 PHE A N 1
ATOM 627 C CA . PHE A 1 84 ? -5.274 5.744 15.489 1.00 94.81 84 PHE A CA 1
ATOM 628 C C . PHE A 1 84 ? -6.466 4.909 15.029 1.00 94.81 84 PHE A C 1
ATOM 630 O O . PHE A 1 84 ? -7.575 5.420 15.075 1.00 94.81 84 PHE A O 1
ATOM 637 N N . CYS A 1 85 ? -6.296 3.653 14.613 1.00 96.00 85 CYS A N 1
ATOM 638 C CA . CYS A 1 85 ? -7.398 2.721 14.374 1.00 96.00 85 CYS A CA 1
ATOM 639 C C . CYS A 1 85 ? -7.050 1.299 14.866 1.00 96.00 85 CYS A C 1
ATOM 641 O O . CYS A 1 85 ? -6.796 0.407 14.055 1.00 96.00 85 CYS A O 1
ATOM 643 N N . PRO A 1 86 ? -7.079 1.044 16.192 1.00 96.88 86 PRO A N 1
ATOM 644 C CA . PRO A 1 86 ? -6.664 -0.248 16.760 1.00 96.88 86 PRO A CA 1
ATOM 645 C C . PRO A 1 86 ? -7.539 -1.443 16.355 1.00 96.88 86 PRO A C 1
ATOM 647 O O . PRO A 1 86 ? -7.133 -2.589 16.507 1.00 96.88 86 PRO A O 1
ATOM 650 N N . ALA A 1 87 ? -8.759 -1.189 15.872 1.00 94.50 87 ALA A N 1
ATOM 651 C CA . ALA A 1 87 ? -9.704 -2.225 15.454 1.00 94.50 87 ALA A CA 1
ATOM 652 C C . ALA A 1 87 ? -9.451 -2.756 14.029 1.00 94.50 87 ALA A C 1
ATOM 654 O O . ALA A 1 87 ? -10.160 -3.668 13.593 1.00 94.50 87 ALA A O 1
ATOM 655 N N . ALA A 1 88 ? -8.508 -2.167 13.288 1.00 96.56 88 ALA A N 1
ATOM 656 C CA . ALA A 1 88 ? -8.119 -2.648 11.970 1.00 96.56 88 ALA A CA 1
ATOM 657 C C . ALA A 1 88 ? -7.244 -3.909 12.080 1.00 96.56 88 ALA A C 1
ATOM 659 O O . ALA A 1 88 ? -6.430 -4.057 12.986 1.00 96.56 88 ALA A O 1
ATOM 660 N N . ASN A 1 89 ? -7.397 -4.809 11.119 1.00 98.12 89 ASN A N 1
ATOM 661 C CA . ASN A 1 89 ? -6.595 -6.006 10.926 1.00 98.12 89 ASN A CA 1
ATOM 662 C C . ASN A 1 89 ? -5.711 -5.818 9.686 1.00 98.12 89 ASN A C 1
ATOM 664 O O . ASN A 1 89 ? -6.154 -6.009 8.551 1.00 98.12 89 ASN A O 1
ATOM 668 N N . ILE A 1 90 ? -4.467 -5.396 9.919 1.00 98.69 90 ILE A N 1
ATOM 669 C CA . ILE A 1 90 ? -3.521 -5.061 8.854 1.00 98.69 90 ILE A CA 1
ATOM 670 C C . ILE A 1 90 ? -2.395 -6.100 8.804 1.00 98.69 90 ILE A C 1
ATOM 672 O O . ILE A 1 90 ? -1.673 -6.291 9.791 1.00 98.69 90 ILE A O 1
ATOM 676 N N . THR A 1 91 ? -2.190 -6.719 7.642 1.00 98.81 91 THR A N 1
ATOM 677 C CA . THR A 1 91 ? -0.992 -7.521 7.348 1.00 98.81 91 THR A CA 1
ATOM 678 C C . THR A 1 91 ? -0.047 -6.699 6.486 1.00 98.81 91 THR A C 1
ATOM 680 O O . THR A 1 91 ? -0.463 -6.131 5.482 1.00 98.81 91 THR A O 1
ATOM 683 N N . ALA A 1 92 ? 1.220 -6.615 6.882 1.00 98.81 92 ALA A N 1
ATOM 684 C CA . ALA A 1 92 ? 2.233 -5.865 6.155 1.00 98.81 92 ALA A CA 1
ATOM 685 C C . ALA A 1 92 ? 3.311 -6.817 5.638 1.00 98.81 92 ALA A C 1
ATOM 687 O O . ALA A 1 92 ? 3.830 -7.629 6.407 1.00 98.81 92 ALA A O 1
ATOM 688 N N . TYR A 1 93 ? 3.658 -6.678 4.363 1.00 98.81 93 TYR A N 1
ATOM 689 C CA . TYR A 1 93 ? 4.708 -7.434 3.693 1.00 98.81 93 TYR A CA 1
ATOM 690 C C . TYR A 1 93 ? 5.807 -6.467 3.262 1.00 98.81 93 TYR A C 1
ATOM 692 O O . TYR A 1 93 ? 5.547 -5.525 2.513 1.00 98.81 93 TYR A O 1
ATOM 700 N N . HIS A 1 94 ? 7.022 -6.690 3.767 1.00 98.69 94 HIS A N 1
ATOM 701 C CA . HIS A 1 94 ? 8.209 -5.978 3.304 1.00 98.69 94 HIS A CA 1
ATOM 702 C C . HIS A 1 94 ? 8.825 -6.770 2.153 1.00 98.69 94 HIS A C 1
ATOM 704 O O . HIS A 1 94 ? 9.702 -7.600 2.378 1.00 98.69 94 HIS A O 1
ATOM 710 N N . ASP A 1 95 ? 8.266 -6.608 0.959 1.00 98.50 95 ASP A N 1
ATOM 711 C CA . ASP A 1 95 ? 8.593 -7.444 -0.192 1.00 98.50 95 ASP A CA 1
ATOM 712 C C . ASP A 1 95 ? 8.144 -6.783 -1.502 1.00 98.50 95 ASP A C 1
ATOM 714 O O . ASP A 1 95 ? 7.302 -5.881 -1.518 1.00 98.50 95 ASP A O 1
ATOM 718 N N . SER A 1 96 ? 8.683 -7.261 -2.619 1.00 98.31 96 SER A N 1
ATOM 719 C CA . SER A 1 96 ? 8.224 -6.891 -3.950 1.00 98.31 96 SER A CA 1
ATOM 720 C C . SER A 1 96 ? 6.964 -7.665 -4.313 1.00 98.31 96 SER A C 1
ATOM 722 O O . SER A 1 96 ? 6.944 -8.891 -4.279 1.00 98.31 96 SER A O 1
ATOM 724 N N . VAL A 1 97 ? 5.936 -6.963 -4.797 1.00 98.12 97 VAL A N 1
ATOM 725 C CA . VAL A 1 97 ? 4.721 -7.599 -5.341 1.00 98.12 97 VAL A CA 1
ATOM 726 C C . VAL A 1 97 ? 5.008 -8.532 -6.527 1.00 98.12 97 VAL A C 1
ATOM 728 O O . VAL A 1 97 ? 4.157 -9.327 -6.898 1.00 98.12 97 VAL A O 1
ATOM 731 N N . MET A 1 98 ? 6.195 -8.430 -7.132 1.00 98.12 98 MET A N 1
ATOM 732 C CA . MET A 1 98 ? 6.634 -9.289 -8.233 1.00 98.12 98 MET A CA 1
ATOM 733 C C . MET A 1 98 ? 7.235 -10.623 -7.762 1.00 98.12 98 MET A C 1
ATOM 735 O O . MET A 1 98 ? 7.579 -11.448 -8.608 1.00 98.12 98 MET A O 1
ATOM 739 N N . ASN A 1 99 ? 7.382 -10.843 -6.451 1.00 98.25 99 ASN A N 1
ATOM 740 C CA . ASN A 1 99 ? 7.804 -12.131 -5.906 1.00 98.25 99 ASN A CA 1
ATOM 741 C C . ASN A 1 99 ? 6.782 -13.228 -6.310 1.00 98.25 99 ASN A C 1
ATOM 743 O O . ASN A 1 99 ? 5.575 -13.014 -6.153 1.00 98.25 99 ASN A O 1
ATOM 747 N N . PRO A 1 100 ? 7.231 -14.396 -6.822 1.00 97.44 100 PRO A N 1
ATOM 748 C CA . PRO A 1 100 ? 6.367 -15.521 -7.197 1.00 97.44 100 PRO A CA 1
ATOM 749 C C . PRO A 1 100 ? 5.366 -15.989 -6.130 1.00 97.44 100 PRO A C 1
ATOM 751 O O . PRO A 1 100 ? 4.336 -16.571 -6.484 1.00 97.44 100 PRO A O 1
ATOM 754 N N . ASP A 1 101 ? 5.627 -15.721 -4.850 1.00 97.25 101 ASP A N 1
ATOM 755 C CA . ASP A 1 101 ? 4.709 -16.034 -3.751 1.00 97.25 101 ASP A CA 1
ATOM 756 C C . ASP A 1 101 ? 3.367 -15.281 -3.869 1.00 97.25 101 ASP A C 1
ATOM 758 O O . ASP A 1 101 ? 2.313 -15.806 -3.494 1.00 97.25 101 ASP A O 1
ATOM 762 N N . TYR A 1 102 ? 3.363 -14.086 -4.474 1.00 98.19 102 TYR A N 1
ATOM 763 C CA . TYR A 1 102 ? 2.160 -13.282 -4.729 1.00 98.19 102 TYR A CA 1
ATOM 764 C C . TYR A 1 102 ? 1.483 -13.678 -6.047 1.00 98.19 102 TYR A C 1
ATOM 766 O O . TYR A 1 102 ? 1.196 -12.854 -6.911 1.00 98.19 102 TYR A O 1
ATOM 774 N N . ASN A 1 103 ? 1.216 -14.971 -6.213 1.00 97.94 103 ASN A N 1
ATOM 775 C CA . ASN A 1 103 ? 0.601 -15.532 -7.414 1.00 97.94 103 ASN A CA 1
ATOM 776 C C . ASN A 1 103 ? -0.914 -15.235 -7.533 1.00 97.94 103 ASN A C 1
ATOM 778 O O . ASN A 1 103 ? -1.527 -14.550 -6.716 1.00 97.94 103 ASN A O 1
ATOM 782 N N . VAL A 1 104 ? -1.564 -15.770 -8.572 1.00 98.06 104 VAL A N 1
ATOM 783 C CA . VAL A 1 104 ? -2.993 -15.516 -8.848 1.00 98.06 104 VAL A CA 1
ATOM 784 C C . VAL A 1 104 ? -3.887 -15.933 -7.674 1.00 98.06 104 VAL A C 1
ATOM 786 O O . VAL A 1 104 ? -4.880 -15.262 -7.397 1.00 98.06 104 VAL A O 1
ATOM 789 N N . GLU A 1 105 ? -3.530 -17.000 -6.958 1.00 98.31 105 GLU A N 1
ATOM 790 C CA . GLU A 1 105 ? -4.281 -17.476 -5.793 1.00 98.31 105 GLU A CA 1
ATOM 791 C C . GLU A 1 105 ? -4.149 -16.527 -4.599 1.00 98.31 105 GLU A C 1
ATOM 793 O O . GLU A 1 105 ? -5.103 -16.324 -3.850 1.00 98.31 105 GLU A O 1
ATOM 798 N N . PHE A 1 106 ? -2.994 -15.873 -4.444 1.00 98.56 106 PHE A N 1
ATOM 799 C CA . PHE A 1 106 ? -2.855 -14.777 -3.491 1.00 98.56 106 PHE A CA 1
ATOM 800 C C . PHE A 1 106 ? -3.833 -13.639 -3.819 1.00 98.56 106 PHE A C 1
ATOM 802 O O . PHE A 1 106 ? -4.605 -13.231 -2.951 1.00 98.56 106 PHE A O 1
ATOM 809 N N . PHE A 1 107 ? -3.873 -13.190 -5.077 1.00 98.44 107 PHE A N 1
ATOM 810 C CA . PHE A 1 107 ? -4.748 -12.097 -5.514 1.00 98.44 107 PHE A CA 1
ATOM 811 C C . PHE A 1 107 ? -6.248 -12.417 -5.383 1.00 98.44 107 PHE A C 1
ATOM 813 O O . PHE A 1 107 ? -7.032 -11.533 -5.044 1.00 98.44 107 PHE A O 1
ATOM 820 N N . ARG A 1 108 ? -6.664 -13.676 -5.577 1.00 98.06 108 ARG A N 1
ATOM 821 C CA . ARG A 1 108 ? -8.072 -14.116 -5.448 1.00 98.06 108 ARG A CA 1
ATOM 822 C C . ARG A 1 108 ? -8.672 -13.932 -4.052 1.00 98.06 108 ARG A C 1
ATOM 824 O O . ARG A 1 108 ? -9.891 -13.948 -3.909 1.00 98.06 108 ARG A O 1
ATOM 831 N N . LYS A 1 109 ? -7.843 -13.740 -3.023 1.00 97.88 109 LYS A N 1
ATOM 832 C CA . LYS A 1 109 ? -8.292 -13.522 -1.638 1.00 97.88 109 LYS A CA 1
ATOM 833 C C . LYS A 1 109 ? -8.925 -12.146 -1.423 1.00 97.88 109 LYS A C 1
ATOM 835 O O . LYS A 1 109 ? -9.557 -11.935 -0.387 1.00 97.88 109 LYS A O 1
ATOM 840 N N . PHE A 1 110 ? -8.713 -11.204 -2.340 1.00 98.06 110 PHE A N 1
ATOM 841 C CA . PHE A 1 110 ? -9.122 -9.813 -2.176 1.00 98.06 110 PHE A CA 1
ATOM 842 C C . PHE A 1 110 ? -10.364 -9.490 -2.994 1.00 98.06 110 PHE A C 1
ATOM 844 O O . PHE A 1 110 ? -10.523 -9.954 -4.115 1.00 98.06 110 PHE A O 1
ATOM 851 N N . VAL A 1 111 ? -11.218 -8.622 -2.456 1.00 96.38 111 VAL A N 1
ATOM 852 C CA . VAL A 1 111 ? -12.367 -8.079 -3.197 1.00 96.38 111 VAL A CA 1
ATOM 853 C C . VAL A 1 111 ? -11.981 -6.884 -4.071 1.00 96.38 111 VAL A C 1
ATOM 855 O O . VAL A 1 111 ? -12.719 -6.520 -4.984 1.00 96.38 111 VAL A O 1
ATOM 858 N N . LEU A 1 112 ? -10.849 -6.246 -3.761 1.00 96.62 112 LEU A N 1
ATOM 859 C CA . LEU A 1 112 ? -10.353 -5.039 -4.412 1.00 96.62 112 LEU A CA 1
ATOM 860 C C . LEU A 1 112 ? -8.840 -4.921 -4.209 1.00 96.62 112 LEU A C 1
ATOM 862 O O . LEU A 1 112 ? -8.349 -5.082 -3.087 1.00 96.62 112 LEU A O 1
ATOM 866 N N . VAL A 1 113 ? -8.129 -4.577 -5.280 1.00 98.62 113 VAL A N 1
ATOM 867 C CA . VAL A 1 113 ? -6.708 -4.208 -5.243 1.00 98.62 113 VAL A CA 1
ATOM 868 C C . VAL A 1 113 ? -6.564 -2.730 -5.590 1.00 98.62 113 VAL A C 1
ATOM 870 O O . VAL A 1 113 ? -7.263 -2.219 -6.465 1.00 98.62 113 VAL A O 1
ATOM 873 N N . MET A 1 114 ? -5.665 -2.028 -4.908 1.00 98.62 114 MET A N 1
ATOM 874 C CA . MET A 1 114 ? -5.385 -0.611 -5.129 1.00 98.62 114 MET A CA 1
ATOM 875 C C . MET A 1 114 ? -3.882 -0.390 -5.308 1.00 98.62 114 MET A C 1
ATOM 877 O O . MET A 1 114 ? -3.092 -0.711 -4.418 1.00 98.62 114 MET A O 1
ATOM 881 N N . ASN A 1 115 ? -3.495 0.183 -6.447 1.00 98.00 115 ASN A N 1
ATOM 882 C CA . ASN A 1 115 ? -2.110 0.525 -6.755 1.00 98.00 115 ASN A CA 1
ATOM 883 C C . ASN A 1 115 ? -1.746 1.914 -6.223 1.00 98.00 115 ASN A C 1
ATOM 885 O O . ASN A 1 115 ? -2.425 2.908 -6.491 1.00 98.00 115 ASN A O 1
ATOM 889 N N . ALA A 1 116 ? -0.611 1.962 -5.531 1.00 97.50 116 ALA A N 1
ATOM 890 C CA . ALA A 1 116 ? 0.090 3.151 -5.059 1.00 97.50 116 ALA A CA 1
ATOM 891 C C . ALA A 1 116 ? 1.585 3.093 -5.449 1.00 97.50 116 ALA A C 1
ATOM 893 O O . ALA A 1 116 ? 2.457 3.554 -4.711 1.00 97.50 116 ALA A O 1
ATOM 894 N N . LEU A 1 117 ? 1.864 2.495 -6.612 1.00 96.19 117 LEU A N 1
ATOM 895 C CA . LEU A 1 117 ? 3.194 2.222 -7.160 1.00 96.19 117 LEU A CA 1
ATOM 896 C C . LEU A 1 117 ? 3.726 3.394 -7.989 1.00 96.19 117 LEU A C 1
ATOM 898 O O . LEU A 1 117 ? 2.950 4.118 -8.609 1.00 96.19 117 LEU A O 1
ATOM 902 N N . ASP A 1 118 ? 5.041 3.529 -8.109 1.00 93.19 118 ASP A N 1
ATOM 903 C CA . ASP A 1 118 ? 5.715 4.567 -8.905 1.00 93.19 118 ASP A CA 1
ATOM 904 C C . ASP A 1 118 ? 6.417 4.039 -10.168 1.00 93.19 118 ASP A C 1
ATOM 906 O O . ASP A 1 118 ? 6.732 4.823 -11.064 1.00 93.19 118 ASP A O 1
ATOM 910 N N . ASN A 1 119 ? 6.592 2.721 -10.295 1.00 93.19 119 ASN A N 1
ATOM 911 C CA . ASN A 1 119 ? 7.263 2.104 -11.435 1.00 93.19 119 ASN A CA 1
ATOM 912 C C . ASN A 1 119 ? 6.299 1.337 -12.359 1.00 93.19 119 ASN A C 1
ATOM 914 O O . ASN A 1 119 ? 5.329 0.700 -11.939 1.00 93.19 119 ASN A O 1
ATOM 918 N N . ARG A 1 120 ? 6.582 1.391 -13.665 1.00 94.38 120 ARG A N 1
ATOM 919 C CA . ARG A 1 120 ? 5.722 0.820 -14.714 1.00 94.38 120 ARG A CA 1
ATOM 920 C C . ARG A 1 120 ? 5.696 -0.712 -14.701 1.00 94.38 120 ARG A C 1
ATOM 922 O O . ARG A 1 120 ? 4.658 -1.293 -15.013 1.00 94.38 120 ARG A O 1
ATOM 929 N N . ALA A 1 121 ? 6.811 -1.358 -14.357 1.00 96.62 121 ALA A N 1
ATOM 930 C CA . ALA A 1 121 ? 6.929 -2.815 -14.358 1.00 96.62 121 ALA A CA 1
ATOM 931 C C . ALA A 1 121 ? 5.985 -3.457 -13.329 1.00 96.62 121 ALA A C 1
ATOM 933 O O . ALA A 1 121 ? 5.161 -4.296 -13.697 1.00 96.62 121 ALA A O 1
ATOM 934 N N . ALA A 1 122 ? 6.017 -2.985 -12.080 1.00 97.25 122 ALA A N 1
ATOM 935 C CA . ALA A 1 122 ? 5.140 -3.462 -11.018 1.00 97.25 122 ALA A CA 1
ATOM 936 C C . ALA A 1 122 ? 3.664 -3.150 -11.311 1.00 97.25 122 ALA A C 1
ATOM 938 O O . ALA A 1 122 ? 2.814 -4.021 -11.139 1.00 97.25 122 ALA A O 1
ATOM 939 N N . ARG A 1 123 ? 3.343 -1.960 -11.847 1.00 98.06 123 ARG A N 1
ATOM 940 C CA . ARG A 1 123 ? 1.964 -1.628 -12.266 1.00 98.06 123 ARG A CA 1
ATOM 941 C C . ARG A 1 123 ? 1.433 -2.610 -13.313 1.00 98.06 123 ARG A C 1
ATOM 943 O O . ARG A 1 123 ? 0.332 -3.140 -13.172 1.00 98.06 123 ARG A O 1
ATOM 950 N N . ASN A 1 124 ? 2.234 -2.904 -14.340 1.00 96.88 124 ASN A N 1
ATOM 951 C CA . ASN A 1 124 ? 1.878 -3.880 -15.370 1.00 96.88 124 ASN A CA 1
ATOM 952 C C . ASN A 1 124 ? 1.718 -5.294 -14.796 1.00 96.88 124 ASN A C 1
ATOM 954 O O . ASN A 1 124 ? 0.801 -6.010 -15.201 1.00 96.88 124 ASN A O 1
ATOM 958 N N . HIS A 1 125 ? 2.594 -5.692 -13.869 1.00 98.12 125 HIS A N 1
ATOM 959 C CA . HIS A 1 125 ? 2.508 -6.976 -13.181 1.00 98.12 125 HIS A CA 1
ATOM 960 C C . HIS A 1 125 ? 1.188 -7.090 -12.407 1.00 98.12 125 HIS A C 1
ATOM 962 O O . HIS A 1 125 ? 0.389 -7.976 -12.706 1.00 98.12 125 HIS A O 1
ATOM 968 N N . VAL A 1 126 ? 0.889 -6.141 -11.513 1.00 98.25 126 VAL A N 1
ATOM 969 C CA . VAL A 1 126 ? -0.350 -6.140 -10.717 1.00 98.25 126 VAL A CA 1
ATOM 970 C C . VAL A 1 126 ? -1.596 -6.128 -11.604 1.00 98.25 126 VAL A C 1
ATOM 972 O O . VAL A 1 126 ? -2.538 -6.872 -11.340 1.00 98.25 126 VAL A O 1
ATOM 975 N N . ASN A 1 127 ? -1.595 -5.354 -12.693 1.00 97.56 127 ASN A N 1
ATOM 976 C CA . ASN A 1 127 ? -2.696 -5.355 -13.655 1.00 97.56 127 ASN A CA 1
ATOM 977 C C . ASN A 1 127 ? -2.944 -6.755 -14.247 1.00 97.56 127 ASN A C 1
ATOM 979 O O . ASN A 1 127 ? -4.076 -7.240 -14.247 1.00 97.56 127 ASN A O 1
ATOM 983 N N . ARG A 1 128 ? -1.890 -7.450 -14.696 1.00 97.62 128 ARG A N 1
ATOM 984 C CA . ARG A 1 128 ? -2.005 -8.826 -15.215 1.00 97.62 128 ARG A CA 1
ATOM 985 C C . ARG A 1 128 ? -2.523 -9.790 -14.147 1.00 97.62 128 ARG A C 1
ATOM 987 O O . ARG A 1 128 ? -3.401 -10.596 -14.450 1.00 97.62 128 ARG A O 1
ATOM 994 N N . MET A 1 129 ? -2.037 -9.672 -12.911 1.00 98.06 129 MET A N 1
ATOM 995 C CA . MET A 1 129 ? -2.486 -10.505 -11.792 1.00 98.06 129 MET A CA 1
ATOM 996 C C . MET A 1 129 ? -3.966 -10.286 -11.474 1.00 98.06 129 MET A C 1
ATOM 998 O O . MET A 1 129 ? -4.710 -11.256 -11.346 1.00 98.06 129 MET A O 1
ATOM 1002 N N . CYS A 1 130 ? -4.430 -9.035 -11.450 1.00 97.31 130 CYS A N 1
ATOM 1003 C CA . CYS A 1 130 ? -5.837 -8.701 -11.220 1.00 97.31 130 CYS A CA 1
ATOM 1004 C C . CYS A 1 130 ? -6.747 -9.219 -12.347 1.00 97.31 130 CYS A C 1
ATOM 1006 O O . CYS A 1 130 ? -7.794 -9.803 -12.076 1.00 97.31 130 CYS A O 1
ATOM 1008 N N . LEU A 1 131 ? -6.329 -9.097 -13.614 1.00 95.31 131 LEU A N 1
ATOM 1009 C CA . LEU A 1 131 ? -7.071 -9.643 -14.762 1.00 95.31 131 LEU A CA 1
ATOM 1010 C C . LEU A 1 131 ? -7.131 -11.182 -14.762 1.00 95.31 131 LEU A C 1
ATOM 1012 O O . LEU A 1 131 ? -8.134 -11.767 -15.189 1.00 95.31 131 LEU A O 1
ATOM 1016 N N . ALA A 1 132 ? -6.069 -11.845 -14.299 1.00 95.56 132 ALA A N 1
ATOM 1017 C CA . ALA A 1 132 ? -6.016 -13.300 -14.158 1.00 95.56 132 ALA A CA 1
ATOM 1018 C C . ALA A 1 132 ? -6.854 -13.803 -12.968 1.00 95.56 132 ALA A C 1
ATOM 1020 O O . ALA A 1 132 ? -7.511 -14.842 -13.069 1.00 95.56 132 ALA A O 1
ATOM 1021 N N . ALA A 1 133 ? -6.860 -13.054 -11.863 1.00 96.31 133 ALA A N 1
ATOM 1022 C CA . ALA A 1 133 ? -7.633 -13.346 -10.658 1.00 96.31 133 ALA A CA 1
ATOM 1023 C C . ALA A 1 133 ? -9.108 -12.911 -10.748 1.00 96.31 133 ALA A C 1
ATOM 1025 O O . ALA A 1 133 ? -9.895 -13.301 -9.894 1.00 96.31 133 ALA A O 1
ATOM 1026 N N . ASP A 1 134 ? -9.478 -12.145 -11.781 1.00 95.69 134 ASP A N 1
ATOM 1027 C CA . ASP A 1 134 ? -10.799 -11.519 -11.952 1.00 95.69 134 ASP A CA 1
ATOM 1028 C C . ASP A 1 134 ? -11.184 -10.570 -10.801 1.00 95.69 134 ASP A C 1
ATOM 1030 O O . ASP A 1 134 ? -12.339 -10.478 -10.385 1.00 95.69 134 ASP A O 1
ATOM 1034 N N . ILE A 1 135 ? -10.193 -9.838 -10.285 1.00 96.69 135 ILE A N 1
ATOM 1035 C CA . ILE A 1 135 ? -10.360 -8.875 -9.194 1.00 96.69 135 ILE A CA 1
ATOM 1036 C C . ILE A 1 135 ? -10.285 -7.450 -9.757 1.00 96.69 135 ILE A C 1
ATOM 1038 O O . ILE A 1 135 ? -9.406 -7.163 -10.575 1.00 96.69 135 ILE A O 1
ATOM 1042 N N . PRO A 1 136 ? -11.190 -6.533 -9.363 1.00 96.50 136 PRO A N 1
ATOM 1043 C CA . PRO A 1 136 ? -11.091 -5.139 -9.772 1.00 96.50 136 PRO A CA 1
ATOM 1044 C C . PRO A 1 136 ? -9.825 -4.485 -9.201 1.00 96.50 136 PRO A C 1
ATOM 1046 O O . PRO A 1 136 ? -9.488 -4.656 -8.027 1.00 96.50 136 PRO A O 1
ATOM 1049 N N . LEU A 1 137 ? -9.166 -3.690 -10.039 1.00 98.00 137 LEU A N 1
ATOM 1050 C CA . LEU A 1 137 ? -7.986 -2.902 -9.704 1.00 98.00 137 LEU A CA 1
ATOM 1051 C C . LEU A 1 137 ? -8.318 -1.412 -9.789 1.00 98.00 137 LEU A C 1
ATOM 1053 O O . LEU A 1 137 ? -8.843 -0.944 -10.798 1.00 98.00 137 LEU A O 1
ATOM 1057 N N . ILE A 1 138 ? -7.971 -0.652 -8.756 1.00 97.75 138 ILE A N 1
ATOM 1058 C CA . ILE A 1 138 ? -7.906 0.809 -8.819 1.00 97.75 138 ILE A CA 1
ATOM 1059 C C . ILE A 1 138 ? -6.453 1.196 -9.069 1.00 97.75 138 ILE A C 1
ATOM 1061 O O . ILE A 1 138 ? -5.585 0.966 -8.229 1.00 97.75 138 ILE A O 1
ATOM 1065 N N . GLU A 1 139 ? -6.198 1.791 -10.226 1.00 97.00 139 GLU A N 1
ATOM 1066 C CA . GLU A 1 139 ? -4.908 2.356 -10.598 1.00 97.00 139 GLU A CA 1
ATOM 1067 C C . GLU A 1 139 ? -4.892 3.850 -10.280 1.00 97.00 139 GLU A C 1
ATOM 1069 O O . GLU A 1 139 ? -5.878 4.558 -10.510 1.00 97.00 139 GLU A O 1
ATOM 1074 N N . SER A 1 140 ? -3.771 4.343 -9.758 1.00 95.19 140 SER A N 1
ATOM 1075 C CA . SER A 1 140 ? -3.634 5.753 -9.415 1.00 95.19 140 SER A CA 1
ATOM 1076 C C . SER A 1 140 ? -2.198 6.237 -9.578 1.00 95.19 140 SER A C 1
ATOM 1078 O O . SER A 1 140 ? -1.236 5.474 -9.522 1.00 95.19 140 SER A O 1
ATOM 1080 N N . GLY A 1 141 ? -2.035 7.533 -9.817 1.00 93.81 141 GLY A N 1
ATOM 1081 C CA . GLY A 1 141 ? -0.713 8.129 -9.938 1.00 93.81 141 GLY A CA 1
ATOM 1082 C C . GLY A 1 141 ? -0.757 9.639 -9.836 1.00 93.81 141 GLY A C 1
ATOM 1083 O O . GLY A 1 141 ? -1.772 10.263 -10.147 1.00 93.81 141 GLY A O 1
ATOM 1084 N N . THR A 1 142 ? 0.360 10.220 -9.412 1.00 95.00 142 THR A N 1
ATOM 1085 C CA . THR A 1 142 ? 0.535 11.665 -9.277 1.00 95.00 142 THR A CA 1
ATOM 1086 C C . THR A 1 142 ? 1.869 12.108 -9.868 1.00 95.00 142 THR A C 1
ATOM 1088 O O . THR A 1 142 ? 2.831 11.341 -9.920 1.00 95.00 142 THR A O 1
ATOM 1091 N N . ALA A 1 143 ? 1.919 13.355 -10.333 1.00 93.38 143 ALA A N 1
ATOM 1092 C CA . ALA A 1 143 ? 3.125 14.024 -10.803 1.00 93.38 143 ALA A CA 1
ATOM 1093 C C . ALA A 1 143 ? 2.999 15.531 -10.529 1.00 93.38 143 ALA A C 1
ATOM 1095 O O . ALA A 1 143 ? 2.273 16.246 -11.221 1.00 93.38 143 ALA A O 1
ATOM 1096 N N . GLY A 1 144 ? 3.682 16.020 -9.490 1.00 94.19 144 GLY A N 1
ATOM 1097 C CA . GLY A 1 144 ? 3.513 17.397 -9.020 1.00 94.19 144 GLY A CA 1
ATOM 1098 C C . GLY A 1 144 ? 2.067 17.663 -8.590 1.00 94.19 144 GLY A C 1
ATOM 1099 O O . GLY A 1 144 ? 1.544 16.963 -7.727 1.00 94.19 144 GLY A O 1
ATOM 1100 N N . TYR A 1 145 ? 1.419 18.649 -9.213 1.00 95.81 145 TYR A N 1
ATOM 1101 C CA . TYR A 1 145 ? 0.015 19.006 -8.958 1.00 95.81 145 TYR A CA 1
ATOM 1102 C C . TYR A 1 145 ? -0.998 18.193 -9.778 1.00 95.81 145 TYR A C 1
ATOM 1104 O O . TYR A 1 145 ? -2.202 18.388 -9.633 1.00 95.81 145 TYR A O 1
ATOM 1112 N N . LEU A 1 146 ? -0.530 17.306 -10.660 1.00 96.75 146 LEU A N 1
ATOM 1113 C CA . LEU A 1 146 ? -1.387 16.465 -11.490 1.00 96.75 146 LEU A CA 1
ATOM 1114 C C . LEU A 1 146 ? -1.608 15.108 -10.821 1.00 96.75 146 LEU A C 1
ATOM 1116 O O . LEU A 1 146 ? -0.695 14.542 -10.216 1.00 96.75 146 LEU A O 1
ATOM 1120 N N . GLY A 1 147 ? -2.809 14.561 -10.984 1.00 94.88 147 GLY A N 1
ATOM 1121 C CA . GLY A 1 147 ? -3.168 13.238 -10.494 1.00 94.88 147 GLY A CA 1
ATOM 1122 C C . GLY A 1 147 ? -4.245 12.593 -11.352 1.00 94.88 147 GLY A C 1
ATOM 1123 O O . GLY A 1 147 ? -5.024 13.281 -12.008 1.00 94.88 147 GLY A O 1
ATOM 1124 N N . GLN A 1 148 ? -4.279 11.265 -11.348 1.00 93.31 148 GLN A N 1
ATOM 1125 C CA . GLN A 1 148 ? -5.294 10.480 -12.042 1.00 93.31 148 GLN A CA 1
ATOM 1126 C C . GLN A 1 148 ? -5.663 9.238 -11.234 1.00 93.31 148 GLN A C 1
ATOM 1128 O O . GLN A 1 148 ? -4.831 8.679 -10.515 1.00 93.31 148 GLN A O 1
ATOM 1133 N N . VAL A 1 149 ? -6.908 8.796 -11.397 1.00 95.56 149 VAL A N 1
ATOM 1134 C CA . VAL A 1 149 ? -7.431 7.542 -10.850 1.00 95.56 149 VAL A CA 1
ATOM 1135 C C . VAL A 1 149 ? -8.216 6.846 -11.954 1.00 95.56 149 VAL A C 1
ATOM 1137 O O . VAL A 1 149 ? -8.940 7.488 -12.714 1.00 95.56 149 VAL A O 1
ATOM 1140 N N . THR A 1 150 ? -8.066 5.534 -12.085 1.00 93.25 150 THR A N 1
ATOM 1141 C CA . THR A 1 150 ? -8.792 4.729 -13.072 1.00 93.25 150 THR A CA 1
ATOM 1142 C C . THR A 1 150 ? -9.144 3.377 -12.476 1.00 93.25 150 THR A C 1
ATOM 1144 O O . THR A 1 150 ? -8.374 2.804 -11.713 1.00 93.25 150 THR A O 1
ATOM 1147 N N . VAL A 1 151 ? -10.319 2.859 -12.827 1.00 94.38 151 VAL A N 1
ATOM 1148 C CA . VAL A 1 151 ? -10.759 1.522 -12.421 1.00 94.38 151 VAL A CA 1
ATOM 1149 C C . VAL A 1 151 ? -10.579 0.569 -13.593 1.00 94.38 151 VAL A C 1
ATOM 1151 O O . VAL A 1 151 ? -11.067 0.828 -14.691 1.00 94.38 151 VAL A O 1
ATOM 1154 N N . ILE A 1 152 ? -9.907 -0.549 -13.347 1.00 90.50 152 ILE A N 1
ATOM 1155 C CA . ILE A 1 152 ? -9.718 -1.635 -14.300 1.00 90.50 152 ILE A CA 1
ATOM 1156 C C . ILE A 1 152 ? -10.490 -2.843 -13.780 1.00 90.50 152 ILE A C 1
ATOM 1158 O O . ILE A 1 152 ? -10.254 -3.337 -12.679 1.00 90.50 152 ILE A O 1
ATOM 1162 N N . LYS A 1 153 ? -11.426 -3.333 -14.586 1.00 88.94 153 LYS A N 1
ATOM 1163 C CA . LYS A 1 153 ? -12.156 -4.571 -14.323 1.00 88.94 153 LYS A CA 1
ATOM 1164 C C . LYS A 1 153 ? -12.189 -5.389 -15.599 1.00 88.94 153 LYS A C 1
ATOM 1166 O O . LYS A 1 153 ? -12.403 -4.839 -16.680 1.00 88.94 153 LYS A O 1
ATOM 1171 N N . LYS A 1 154 ? -12.003 -6.702 -15.479 1.00 85.50 154 LYS A N 1
ATOM 1172 C CA . LYS A 1 154 ? -12.174 -7.613 -16.606 1.00 85.50 154 LYS A CA 1
ATOM 1173 C C . LYS A 1 154 ? -13.624 -7.534 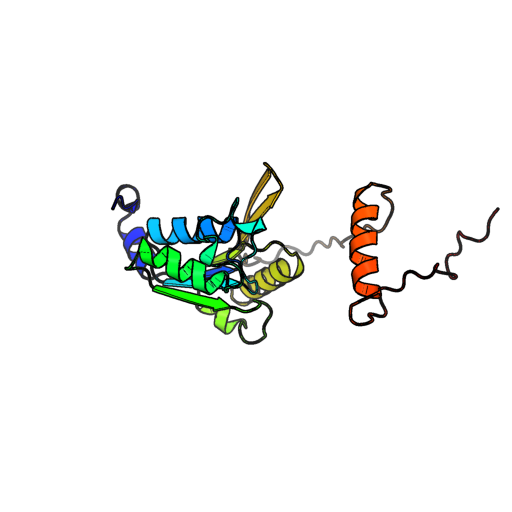-17.075 1.00 85.50 154 LYS A C 1
ATOM 1175 O O . LYS A 1 154 ? -14.556 -7.865 -16.345 1.00 85.50 154 LYS A O 1
ATOM 1180 N N . VAL A 1 155 ? -13.822 -7.052 -18.293 1.00 75.12 155 VAL A N 1
ATOM 1181 C CA . VAL A 1 155 ? -15.134 -7.071 -18.933 1.00 75.12 155 VAL A CA 1
ATOM 1182 C C . VAL A 1 155 ? -15.224 -8.377 -19.707 1.00 75.12 155 VAL A C 1
ATOM 1184 O O . VAL A 1 155 ? -14.345 -8.685 -20.513 1.00 75.12 155 VAL A O 1
ATOM 1187 N N . ALA A 1 156 ? -16.275 -9.160 -19.466 1.00 53.31 156 ALA A N 1
ATOM 1188 C CA . ALA A 1 156 ? -16.582 -10.288 -20.330 1.00 53.31 156 ALA A CA 1
ATOM 1189 C C . ALA A 1 156 ? -16.853 -9.738 -21.736 1.00 53.31 156 ALA A C 1
ATOM 1191 O O . ALA A 1 156 ? -17.870 -9.084 -21.972 1.00 53.31 156 ALA A O 1
ATOM 1192 N N . MET A 1 157 ? -15.937 -9.983 -22.672 1.00 40.09 157 MET A N 1
ATOM 1193 C CA . MET A 1 157 ? -16.205 -9.763 -24.086 1.00 40.09 157 MET A CA 1
ATOM 1194 C C . MET A 1 157 ? -17.398 -10.654 -24.466 1.00 40.09 157 MET A C 1
ATOM 1196 O O . MET A 1 157 ? -17.241 -11.856 -24.681 1.00 40.09 157 MET A O 1
ATOM 1200 N N . ARG A 1 158 ? -18.605 -10.085 -24.593 1.00 37.25 158 ARG A N 1
ATOM 1201 C CA . ARG A 1 158 ? -19.545 -10.621 -25.588 1.00 37.25 158 ARG A CA 1
ATOM 1202 C C . ARG A 1 158 ? -18.809 -10.462 -26.911 1.00 37.25 158 ARG A C 1
ATOM 1204 O O . ARG A 1 158 ? -18.452 -9.334 -27.236 1.00 37.25 158 ARG A O 1
ATOM 1211 N N . ARG A 1 159 ? -18.495 -11.584 -27.574 1.00 31.33 159 ARG A N 1
ATOM 1212 C CA . ARG A 1 159 ? -17.699 -11.652 -28.813 1.00 31.33 159 ARG A CA 1
ATOM 1213 C C . ARG A 1 159 ? -17.907 -10.389 -29.664 1.00 31.33 159 ARG A C 1
ATOM 1215 O O . ARG A 1 159 ? -19.005 -10.227 -30.199 1.00 31.33 159 ARG A O 1
ATOM 1222 N N . PRO A 1 160 ? -16.907 -9.504 -29.789 1.00 35.62 160 PRO A N 1
ATOM 1223 C CA . PRO A 1 160 ? -16.970 -8.484 -30.811 1.00 35.62 160 PRO A CA 1
ATOM 1224 C C . PRO A 1 160 ? -16.905 -9.198 -32.161 1.00 35.62 160 PRO A C 1
ATOM 1226 O O . PRO A 1 160 ? -16.129 -10.142 -32.338 1.00 35.62 160 PRO A O 1
ATOM 1229 N N . PHE A 1 161 ? -17.763 -8.788 -33.095 1.00 33.31 161 PHE A N 1
ATOM 1230 C CA . PHE A 1 161 ? -17.607 -9.147 -34.501 1.00 33.31 161 PHE A CA 1
ATOM 1231 C C . PHE A 1 161 ? -16.159 -8.862 -34.916 1.00 33.31 161 PHE A C 1
ATOM 1233 O O . PHE A 1 161 ? -15.603 -7.823 -34.562 1.00 33.31 161 PHE A O 1
ATOM 1240 N N . ALA A 1 162 ? -15.545 -9.820 -35.610 1.00 32.91 162 ALA A N 1
ATOM 1241 C CA . ALA A 1 162 ? -14.160 -9.745 -36.046 1.00 32.91 162 ALA A CA 1
ATOM 1242 C C . ALA A 1 162 ? -13.917 -8.463 -36.861 1.00 32.91 162 ALA A C 1
ATOM 1244 O O . ALA A 1 162 ? -14.451 -8.303 -37.954 1.00 32.91 162 ALA A O 1
ATOM 1245 N N . GLY A 1 163 ? -13.097 -7.568 -36.318 1.00 32.41 163 GLY A N 1
ATOM 1246 C CA . GLY A 1 163 ? -12.591 -6.378 -36.989 1.00 32.41 163 GLY A CA 1
ATOM 1247 C C . GLY A 1 163 ? -11.215 -6.066 -36.418 1.00 32.41 163 GLY A C 1
ATOM 1248 O O . GLY A 1 163 ? -11.102 -5.554 -35.309 1.00 32.41 163 GLY A O 1
ATOM 1249 N N . GLN A 1 164 ? -10.177 -6.478 -37.142 1.00 33.91 164 GLN A N 1
ATOM 1250 C CA . GLN A 1 164 ? -8.769 -6.248 -36.820 1.00 33.91 164 GLN A CA 1
ATOM 1251 C C . GLN A 1 164 ? -8.448 -4.753 -36.776 1.00 33.91 164 GLN A C 1
ATOM 1253 O O . GLN A 1 164 ? -8.808 -4.036 -37.705 1.00 33.91 164 GLN A O 1
ATOM 1258 N N . ILE A 1 165 ? -7.653 -4.323 -35.793 1.00 30.33 165 ILE A N 1
ATOM 1259 C CA . ILE A 1 165 ? -6.717 -3.205 -35.967 1.00 30.33 165 ILE A CA 1
ATOM 1260 C C . ILE A 1 165 ? -5.407 -3.590 -35.267 1.00 30.33 165 ILE A C 1
ATOM 1262 O O . ILE A 1 165 ? -5.396 -3.905 -34.077 1.00 30.33 165 ILE A O 1
ATOM 1266 N N . ALA A 1 166 ? -4.320 -3.628 -36.039 1.00 27.67 166 ALA A N 1
ATOM 1267 C CA . ALA A 1 166 ? -2.967 -3.920 -35.574 1.00 27.67 166 ALA A CA 1
ATOM 1268 C C . ALA A 1 166 ? -2.360 -2.710 -34.827 1.00 27.67 166 ALA A C 1
ATOM 1270 O O . ALA A 1 166 ? -2.632 -1.572 -35.216 1.00 27.67 166 ALA A O 1
ATOM 1271 N N . PRO A 1 167 ? -1.517 -2.910 -33.795 1.00 32.78 167 PRO A N 1
ATOM 1272 C CA . PRO A 1 167 ? -0.817 -1.814 -33.136 1.00 32.78 167 PRO A CA 1
ATOM 1273 C C . PRO A 1 167 ? 0.395 -1.382 -33.971 1.00 32.78 167 PRO A C 1
ATOM 1275 O O . PRO A 1 167 ? 1.314 -2.169 -34.188 1.00 32.78 167 PRO A O 1
ATOM 1278 N N . GLN A 1 168 ? 0.396 -0.130 -34.433 1.00 33.84 168 GLN A N 1
ATOM 1279 C CA . GLN A 1 168 ? 1.560 0.485 -35.066 1.00 33.84 168 GLN A CA 1
ATOM 1280 C C . GLN A 1 168 ? 2.582 0.935 -34.014 1.00 33.84 168 GLN A C 1
ATOM 1282 O O . GLN A 1 168 ? 2.259 1.606 -33.034 1.00 33.84 168 GLN A O 1
ATOM 1287 N N . THR A 1 169 ? 3.821 0.533 -34.268 1.00 27.08 169 THR A N 1
ATOM 1288 C CA . THR A 1 169 ? 5.084 0.918 -33.641 1.00 27.08 169 THR A CA 1
ATOM 1289 C C . THR A 1 169 ? 5.294 2.435 -33.681 1.00 27.08 169 THR A C 1
ATOM 1291 O O . THR A 1 169 ? 5.153 3.048 -34.734 1.00 27.08 169 THR A O 1
ATOM 1294 N N . LEU A 1 170 ? 5.692 3.040 -32.559 1.00 28.72 170 LEU A N 1
ATOM 1295 C CA . LEU A 1 170 ? 6.248 4.397 -32.521 1.00 28.72 170 LEU A CA 1
ATOM 1296 C C . LEU A 1 170 ? 7.644 4.332 -31.900 1.00 28.72 170 LEU A C 1
ATOM 1298 O O . LEU A 1 170 ? 7.810 4.409 -30.684 1.00 28.72 170 LEU A O 1
ATOM 1302 N N . THR A 1 171 ? 8.639 4.156 -32.765 1.00 28.50 171 THR A N 1
ATOM 1303 C CA . THR A 1 171 ? 10.051 4.393 -32.476 1.00 28.50 171 THR A CA 1
ATOM 1304 C C . THR A 1 171 ? 10.468 5.756 -33.027 1.00 28.50 171 THR A C 1
ATOM 1306 O O . THR A 1 171 ? 10.221 6.070 -34.186 1.00 28.50 171 THR A O 1
ATOM 1309 N N . ASN A 1 172 ? 11.202 6.472 -32.177 1.00 28.08 172 ASN A N 1
ATOM 1310 C CA . ASN A 1 172 ? 12.246 7.455 -32.464 1.00 28.08 172 ASN A CA 1
ATOM 1311 C C . ASN A 1 172 ? 11.912 8.949 -32.697 1.00 28.08 172 ASN A C 1
ATOM 1313 O O . ASN A 1 172 ? 10.908 9.335 -33.284 1.00 28.08 172 ASN A O 1
ATOM 1317 N N . SER A 1 173 ? 12.876 9.769 -32.256 1.00 32.94 173 SER A N 1
ATOM 1318 C CA . SER A 1 173 ? 13.044 11.232 -32.351 1.00 32.94 173 SER A CA 1
ATOM 1319 C C . SER A 1 173 ? 12.309 12.138 -31.338 1.00 32.94 173 SER A C 1
ATOM 1321 O O . SER A 1 173 ? 11.221 12.655 -31.558 1.00 32.94 173 SER A O 1
ATOM 1323 N N . SER A 1 174 ? 12.984 12.461 -30.228 1.00 32.72 174 SER A N 1
ATOM 1324 C CA . SER A 1 174 ? 12.743 13.722 -29.504 1.00 32.72 174 SER A CA 1
ATOM 1325 C C . SER A 1 174 ? 13.991 14.140 -28.724 1.00 32.72 174 SER A C 1
ATOM 1327 O O . SER A 1 174 ? 14.252 13.612 -27.643 1.00 32.72 174 SER A O 1
ATOM 1329 N N . LYS A 1 175 ? 14.744 15.124 -29.237 1.00 39.81 175 LYS A N 1
ATOM 1330 C CA . LYS A 1 175 ? 15.819 15.810 -28.501 1.00 39.81 175 LYS A CA 1
ATOM 1331 C C . LYS A 1 175 ? 15.181 16.725 -27.451 1.00 39.81 175 LYS A C 1
ATOM 1333 O O . LYS A 1 175 ? 14.826 17.861 -27.745 1.00 39.81 175 LYS A O 1
ATOM 1338 N N . SER A 1 176 ? 14.997 16.225 -26.230 1.00 33.56 176 SER A N 1
ATOM 1339 C CA . SER A 1 176 ? 14.547 17.041 -25.096 1.00 33.56 176 SER A CA 1
ATOM 1340 C C . SER A 1 176 ? 15.403 16.764 -23.853 1.00 33.56 176 SER A C 1
ATOM 1342 O O . SER A 1 176 ? 15.957 15.668 -23.745 1.00 33.56 176 SER A O 1
ATOM 1344 N N . PRO A 1 177 ? 15.487 17.698 -22.883 1.00 34.56 177 PRO A N 1
ATOM 1345 C CA . PRO A 1 177 ? 16.307 17.560 -21.668 1.00 34.56 177 PRO A CA 1
ATOM 1346 C C . PRO A 1 177 ? 16.015 16.303 -20.829 1.00 34.56 177 PRO A C 1
ATOM 1348 O O . PRO A 1 177 ? 16.826 15.913 -19.993 1.00 34.56 177 PRO A O 1
ATOM 1351 N N . LYS A 1 178 ? 14.881 15.631 -21.073 1.00 37.22 178 LYS A N 1
ATOM 1352 C CA . LYS A 1 178 ? 14.527 14.340 -20.468 1.00 37.22 178 LYS A CA 1
ATOM 1353 C C . LYS A 1 178 ? 15.503 13.216 -20.846 1.00 37.22 178 LYS A C 1
ATOM 1355 O O . LYS A 1 178 ? 15.725 12.328 -20.030 1.00 37.22 178 LYS A O 1
ATOM 1360 N N . ASN A 1 179 ? 16.134 13.284 -22.020 1.00 37.19 179 ASN A N 1
ATOM 1361 C CA . ASN A 1 179 ? 17.099 12.271 -22.460 1.00 37.19 179 ASN A CA 1
ATOM 1362 C C . ASN A 1 179 ? 18.443 12.388 -21.725 1.00 37.19 179 ASN A C 1
ATOM 1364 O O . ASN A 1 179 ? 19.126 11.387 -21.550 1.00 37.19 179 ASN A O 1
ATOM 1368 N N . ILE A 1 180 ? 18.797 13.580 -21.231 1.00 38.03 180 ILE A N 1
ATOM 1369 C CA . ILE A 1 180 ? 20.028 13.798 -20.451 1.00 38.03 180 ILE A CA 1
ATOM 1370 C C . ILE A 1 180 ? 19.889 13.166 -19.058 1.00 38.03 180 ILE A C 1
ATOM 1372 O O . ILE A 1 180 ? 20.823 12.543 -18.566 1.00 38.03 180 ILE A O 1
ATOM 1376 N N . VAL A 1 181 ? 18.700 13.242 -18.449 1.00 37.97 181 VAL A N 1
ATOM 1377 C CA . VAL A 1 181 ? 18.415 12.579 -17.163 1.00 37.97 181 VAL A CA 1
ATOM 1378 C C . VAL A 1 181 ? 18.387 11.056 -17.322 1.00 37.97 181 VAL A C 1
ATOM 1380 O O . VAL A 1 181 ? 18.945 10.351 -16.485 1.00 37.97 181 VAL A O 1
ATOM 1383 N N . PHE A 1 182 ? 17.824 10.549 -18.426 1.00 34.62 182 PHE A N 1
ATOM 1384 C CA . PHE A 1 182 ? 17.917 9.125 -18.765 1.00 34.62 182 PHE A CA 1
ATOM 1385 C C . PHE A 1 182 ? 19.372 8.681 -18.957 1.00 34.62 182 PHE A C 1
ATOM 1387 O O . PHE A 1 182 ? 19.754 7.669 -18.385 1.00 34.62 182 PHE A O 1
ATOM 1394 N N . SER A 1 183 ? 20.204 9.461 -19.656 1.00 34.03 183 SER A N 1
ATOM 1395 C CA . SER A 1 183 ? 21.625 9.149 -19.877 1.00 34.03 183 SER A CA 1
ATOM 1396 C C . SER A 1 183 ? 22.439 9.064 -18.580 1.00 34.03 183 SER A C 1
ATOM 1398 O O . SER A 1 183 ? 23.335 8.229 -18.489 1.00 34.03 183 SER A O 1
ATOM 1400 N N . VAL A 1 184 ? 22.130 9.886 -17.569 1.00 34.28 184 VAL A N 1
ATOM 1401 C CA . VAL A 1 184 ? 22.824 9.867 -16.266 1.00 34.28 184 VAL A CA 1
ATOM 1402 C C . VAL A 1 184 ? 22.390 8.671 -15.411 1.00 34.28 184 VAL A C 1
ATOM 1404 O O . VAL A 1 184 ? 23.231 8.047 -14.766 1.00 34.28 184 VAL A O 1
ATOM 1407 N N . SER A 1 185 ? 21.105 8.297 -15.437 1.00 40.59 185 SER A N 1
ATOM 1408 C CA . SER A 1 185 ? 20.634 7.069 -14.781 1.00 40.59 185 SER A CA 1
ATOM 1409 C C . SER A 1 185 ? 21.175 5.804 -15.459 1.00 40.59 185 SER A C 1
ATOM 1411 O O . SER A 1 185 ? 21.537 4.866 -14.758 1.00 40.59 185 SER A O 1
ATOM 1413 N N . TYR A 1 186 ? 21.301 5.802 -16.791 1.00 41.88 186 TYR A N 1
ATOM 1414 C CA . TYR A 1 186 ? 21.814 4.669 -17.571 1.00 41.88 186 TYR A CA 1
ATOM 1415 C C . TYR A 1 186 ? 23.324 4.445 -17.374 1.00 41.88 186 TYR A C 1
ATOM 1417 O O . TYR A 1 186 ? 23.766 3.317 -17.181 1.00 41.88 186 TYR A O 1
ATOM 1425 N N . HIS A 1 187 ? 24.124 5.520 -17.333 1.00 37.62 187 HIS A N 1
ATOM 1426 C CA . HIS A 1 187 ? 25.569 5.424 -17.069 1.00 37.62 187 HIS A CA 1
ATOM 1427 C C . HIS A 1 187 ? 25.895 4.913 -15.656 1.00 37.62 187 HIS A C 1
ATOM 1429 O O . HIS A 1 187 ? 26.900 4.236 -15.466 1.00 37.62 187 HIS A O 1
ATOM 1435 N N . CYS A 1 188 ? 25.056 5.209 -14.658 1.00 35.59 188 CYS A N 1
ATOM 1436 C CA . CYS A 1 188 ? 25.271 4.736 -13.287 1.00 35.59 188 CYS A CA 1
ATOM 1437 C C . CYS A 1 188 ? 2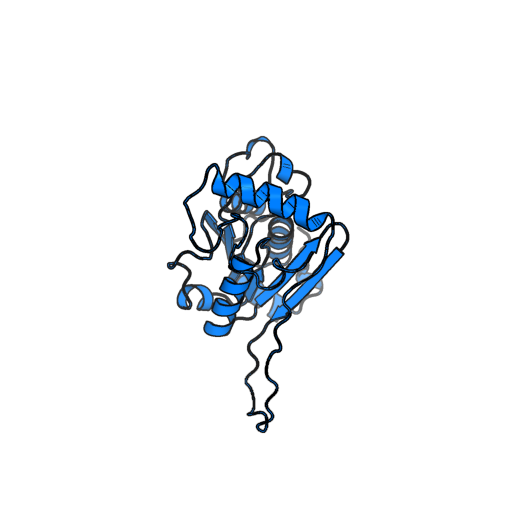5.067 3.214 -13.168 1.00 35.59 188 CYS A C 1
ATOM 1439 O O . CYS A 1 188 ? 25.809 2.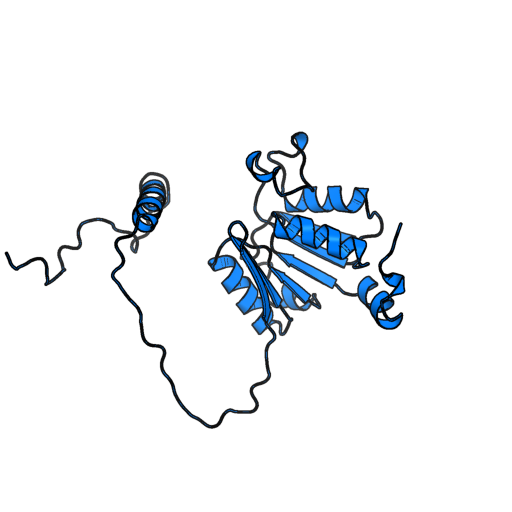546 -12.452 1.00 35.59 188 CYS A O 1
ATOM 1441 N N . SER A 1 189 ? 24.111 2.656 -13.918 1.00 39.34 189 SER A N 1
ATOM 1442 C CA . SER A 1 189 ? 23.863 1.211 -13.978 1.00 39.34 189 SER A CA 1
ATOM 1443 C C . SER A 1 189 ? 24.973 0.445 -14.704 1.00 39.34 189 SER A C 1
ATOM 1445 O O . SER A 1 189 ? 25.328 -0.636 -14.263 1.00 39.34 189 SER A O 1
ATOM 1447 N N . GLN A 1 190 ? 25.573 1.019 -15.749 1.00 39.44 190 GLN A N 1
ATOM 1448 C CA . GLN A 1 190 ? 26.702 0.418 -16.480 1.00 39.44 190 GLN A CA 1
ATOM 1449 C C . GLN A 1 190 ? 28.030 0.473 -15.703 1.00 39.44 190 GLN A C 1
ATOM 1451 O O . GLN A 1 190 ? 28.868 -0.409 -15.839 1.00 39.44 190 GLN A O 1
ATOM 1456 N N . LEU A 1 191 ? 28.235 1.495 -14.865 1.00 38.34 191 LEU A N 1
ATOM 1457 C CA . LEU A 1 191 ? 29.461 1.627 -14.067 1.00 38.34 191 LEU A CA 1
ATOM 1458 C C . LEU A 1 191 ? 29.431 0.817 -12.758 1.00 38.34 191 LEU A C 1
ATOM 1460 O O . LEU A 1 191 ? 30.494 0.538 -12.204 1.00 38.34 191 LEU A O 1
ATOM 1464 N N . PHE A 1 192 ? 28.241 0.471 -12.243 1.00 46.62 192 PHE A N 1
ATOM 1465 C CA . PHE A 1 192 ? 28.081 -0.103 -10.897 1.00 46.62 192 PHE A CA 1
ATOM 1466 C C . PHE A 1 192 ? 27.002 -1.208 -10.760 1.00 46.62 192 PHE A C 1
ATOM 1468 O O . PHE A 1 192 ? 26.733 -1.632 -9.636 1.00 46.62 192 PHE A O 1
ATOM 1475 N N . GLY A 1 193 ? 26.367 -1.665 -11.847 1.00 45.47 193 GLY A N 1
ATOM 1476 C CA . GLY A 1 193 ? 25.336 -2.723 -11.874 1.00 45.47 193 GLY A CA 1
ATOM 1477 C C . GLY A 1 193 ? 25.708 -3.923 -12.764 1.00 45.47 193 GLY A C 1
ATOM 1478 O O . GLY A 1 193 ? 26.764 -3.923 -13.386 1.00 45.47 193 GLY A O 1
ATOM 1479 N N . GLU A 1 194 ? 24.868 -4.967 -12.793 1.00 48.38 194 GLU A N 1
ATOM 1480 C CA . GLU A 1 194 ? 25.089 -6.172 -13.620 1.00 48.38 194 GLU A CA 1
ATOM 1481 C C . GLU A 1 194 ? 24.934 -5.871 -15.126 1.00 48.38 194 GLU A C 1
ATOM 1483 O O . GLU A 1 194 ? 24.014 -5.156 -15.526 1.00 48.38 194 GLU A O 1
ATOM 1488 N N . GLU A 1 195 ? 25.840 -6.417 -15.948 1.00 43.03 195 GLU A N 1
ATOM 1489 C CA . GLU A 1 195 ? 25.898 -6.196 -17.401 1.00 43.03 195 GLU A CA 1
ATOM 1490 C C . GLU A 1 195 ? 24.681 -6.811 -18.120 1.00 43.03 195 GLU A C 1
ATOM 1492 O O . GLU A 1 195 ? 24.424 -8.011 -18.016 1.00 43.03 195 GLU A O 1
ATOM 1497 N N . ASP A 1 196 ? 23.951 -5.991 -18.882 1.00 48.84 196 ASP A N 1
ATOM 1498 C CA . ASP A 1 196 ? 22.795 -6.395 -19.690 1.00 48.84 196 ASP A CA 1
ATOM 1499 C C . ASP A 1 196 ? 23.077 -6.099 -21.176 1.00 48.84 196 ASP A C 1
ATOM 1501 O O . ASP A 1 196 ? 23.397 -4.967 -21.547 1.00 48.84 196 ASP A O 1
ATOM 1505 N N . ALA A 1 197 ? 22.999 -7.128 -22.025 1.00 49.41 197 ALA A N 1
ATOM 1506 C CA . ALA A 1 197 ? 23.454 -7.095 -23.422 1.00 49.41 197 ALA A CA 1
ATOM 1507 C C . ALA A 1 197 ? 22.572 -6.230 -24.345 1.00 49.41 197 ALA A C 1
ATOM 1509 O O . ALA A 1 197 ? 23.016 -5.833 -25.419 1.00 49.41 197 ALA A O 1
ATOM 1510 N N . ASP A 1 198 ? 21.357 -5.888 -23.908 1.00 53.53 198 ASP A N 1
ATOM 1511 C CA . ASP A 1 198 ? 20.443 -4.989 -24.625 1.00 53.53 198 ASP A CA 1
ATOM 1512 C C . ASP A 1 198 ? 20.700 -3.495 -24.306 1.00 53.53 198 ASP A C 1
ATOM 1514 O O . ASP A 1 198 ? 19.928 -2.625 -24.717 1.00 53.53 198 ASP A O 1
ATOM 1518 N N . GLN A 1 199 ? 21.762 -3.187 -23.546 1.00 50.41 199 GLN A N 1
ATOM 1519 C CA . GLN A 1 199 ? 22.056 -1.851 -23.007 1.00 50.41 199 GLN A CA 1
ATOM 1520 C C . GLN A 1 199 ? 23.425 -1.290 -23.436 1.00 50.41 199 GLN A C 1
ATOM 1522 O O . GLN A 1 199 ? 23.947 -0.387 -22.777 1.00 50.41 199 GLN A O 1
ATOM 1527 N N . ASP A 1 200 ? 24.014 -1.805 -24.520 1.00 50.09 200 ASP A N 1
ATOM 1528 C CA . ASP A 1 200 ? 25.271 -1.282 -25.064 1.00 50.09 200 ASP A CA 1
ATOM 1529 C C . ASP A 1 200 ? 25.072 0.133 -25.642 1.00 50.09 200 ASP A C 1
ATOM 1531 O O . ASP A 1 200 ? 24.175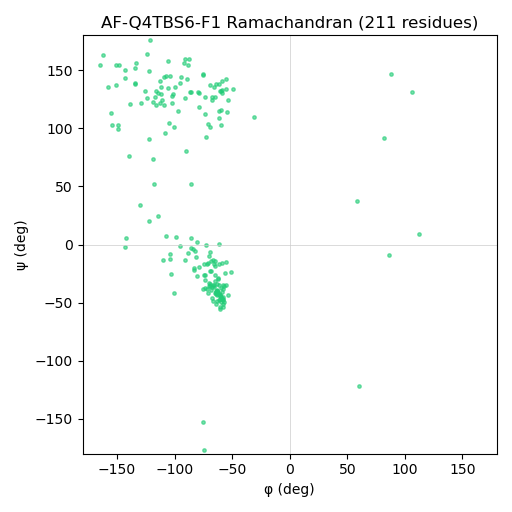 0.391 -26.446 1.00 50.09 200 ASP A O 1
ATOM 1535 N N . VAL A 1 201 ? 25.901 1.070 -25.182 1.00 50.69 201 VAL A N 1
ATOM 1536 C CA . VAL A 1 201 ? 25.910 2.490 -25.581 1.00 50.69 201 VAL A CA 1
ATOM 1537 C C . VAL A 1 201 ? 27.104 2.833 -26.471 1.00 50.69 201 VAL A C 1
ATOM 1539 O O . VAL A 1 201 ? 27.333 4.006 -26.785 1.00 50.69 201 VAL A O 1
ATOM 1542 N N . SER A 1 202 ? 27.871 1.824 -26.885 1.00 52.16 202 SER A N 1
ATOM 1543 C CA . SER A 1 202 ? 28.844 1.960 -27.960 1.00 52.16 202 SER A CA 1
ATOM 1544 C C . SER A 1 202 ? 28.142 2.490 -29.217 1.00 52.16 202 SER A C 1
ATOM 1546 O O . SER A 1 202 ? 26.994 2.123 -29.473 1.00 52.16 202 SER A O 1
ATOM 1548 N N . PRO A 1 203 ? 28.785 3.371 -30.006 1.00 50.00 203 PRO A N 1
ATOM 1549 C CA . PRO A 1 203 ? 28.210 3.829 -31.264 1.00 50.00 203 PRO A CA 1
ATOM 1550 C C . PRO A 1 203 ? 27.838 2.619 -32.124 1.00 50.00 203 PRO A C 1
ATOM 1552 O O . PRO A 1 203 ? 28.694 1.772 -32.382 1.00 50.00 203 PRO A O 1
ATOM 1555 N N . ASP A 1 204 ? 26.574 2.528 -32.539 1.00 50.94 204 ASP A N 1
ATOM 1556 C CA . ASP A 1 204 ? 26.119 1.441 -33.400 1.00 50.94 204 ASP A CA 1
ATOM 1557 C C . ASP A 1 204 ? 26.751 1.618 -34.786 1.00 50.94 204 ASP A C 1
ATOM 1559 O O . ASP A 1 204 ? 26.362 2.473 -35.581 1.00 50.94 204 ASP A O 1
ATOM 1563 N N . MET A 1 205 ? 27.797 0.837 -35.052 1.00 57.06 205 MET A N 1
ATOM 1564 C CA . MET A 1 205 ? 28.569 0.909 -36.295 1.00 57.06 205 MET A CA 1
ATOM 1565 C C . MET A 1 205 ? 27.795 0.334 -37.497 1.00 57.06 205 MET A C 1
ATOM 1567 O O . MET A 1 205 ? 28.331 0.312 -38.605 1.00 57.06 205 MET A O 1
ATOM 1571 N N . ALA A 1 206 ? 26.566 -0.159 -37.291 1.00 56.81 206 ALA A N 1
ATOM 1572 C CA . ALA A 1 206 ? 25.709 -0.736 -38.322 1.00 56.81 206 ALA A CA 1
ATOM 1573 C C . ALA A 1 206 ? 24.637 0.231 -38.865 1.00 56.81 206 ALA A C 1
ATOM 1575 O O . ALA A 1 206 ? 23.804 -0.201 -39.662 1.00 56.81 206 ALA A O 1
ATOM 1576 N N . ASP A 1 207 ? 24.651 1.513 -38.478 1.00 49.50 207 ASP A N 1
ATOM 1577 C CA . ASP A 1 207 ? 23.700 2.511 -38.979 1.00 49.50 207 ASP A CA 1
ATOM 1578 C C . ASP A 1 207 ? 24.011 2.913 -40.444 1.00 49.50 207 ASP A C 1
ATOM 1580 O O . ASP A 1 207 ? 25.045 3.541 -40.709 1.00 49.50 207 ASP A O 1
ATOM 1584 N N . PRO A 1 208 ? 23.149 2.577 -41.428 1.00 54.47 208 PRO A N 1
ATOM 1585 C CA . PRO A 1 208 ? 23.369 2.933 -42.827 1.00 54.47 208 PRO A CA 1
ATOM 1586 C C . PRO A 1 208 ? 23.237 4.441 -43.115 1.00 54.47 208 PRO A C 1
ATOM 1588 O O . PRO A 1 208 ? 23.557 4.854 -44.229 1.00 54.47 208 PRO A O 1
ATOM 1591 N N . GLU A 1 209 ? 22.815 5.274 -42.154 1.00 56.44 209 GLU A N 1
ATOM 1592 C CA . GLU A 1 209 ? 22.817 6.741 -42.296 1.00 56.44 209 GLU A CA 1
ATOM 1593 C C . GLU A 1 209 ? 24.140 7.410 -41.873 1.00 56.44 209 GLU A C 1
ATOM 1595 O O . GLU A 1 209 ? 24.338 8.592 -42.149 1.00 56.44 209 GLU A O 1
ATOM 1600 N N . ALA A 1 210 ? 25.097 6.679 -41.286 1.00 51.31 210 ALA A N 1
ATOM 1601 C CA . ALA A 1 210 ? 26.407 7.228 -40.904 1.00 51.31 210 ALA A CA 1
ATOM 1602 C C . ALA A 1 210 ? 27.416 7.330 -42.073 1.00 51.31 210 ALA A C 1
ATOM 1604 O O . ALA A 1 210 ? 28.560 7.744 -41.876 1.00 51.31 210 ALA A O 1
ATOM 1605 N N . ALA A 1 211 ? 27.009 6.958 -43.291 1.00 46.12 211 ALA A N 1
ATOM 1606 C CA . ALA A 1 211 ? 27.844 6.955 -44.491 1.00 46.12 211 ALA A CA 1
ATOM 1607 C C . ALA A 1 211 ? 27.320 7.917 -45.573 1.00 46.12 211 ALA A C 1
ATOM 1609 O O . ALA A 1 211 ? 27.141 7.518 -46.721 1.00 46.12 211 ALA A O 1
ATOM 1610 N N . CYS A 1 212 ? 27.074 9.184 -45.231 1.00 38.50 212 CYS A N 1
ATOM 1611 C CA . CYS A 1 212 ? 26.996 10.258 -46.223 1.00 38.50 212 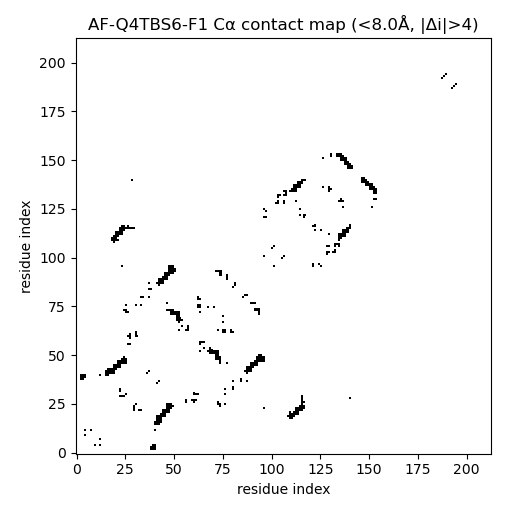CYS A CA 1
ATOM 1612 C C . CYS A 1 212 ? 27.313 11.624 -45.585 1.00 38.50 212 CYS A C 1
ATOM 1614 O O . CYS A 1 212 ? 26.521 12.126 -44.795 1.00 38.50 212 CYS A O 1
ATOM 1616 N N . GLU A 1 213 ? 28.455 12.180 -46.017 1.00 35.38 213 GLU A N 1
ATOM 1617 C CA . GLU A 1 213 ? 29.053 13.513 -45.757 1.00 35.38 213 GLU A CA 1
ATOM 1618 C C . GLU A 1 213 ? 29.625 13.822 -44.362 1.00 35.38 213 GLU A C 1
ATOM 1620 O O . GLU A 1 213 ? 28.872 14.036 -43.388 1.00 35.38 213 GLU A O 1
#

InterPro domains:
  IPR000594 THIF-type NAD/FAD binding fold [PF00899] (8-153)
  IPR035985 Ubiquitin-activating enzyme-like [SSF69572] (11-153)
  IPR045886 ThiF/MoeB/HesA family [PTHR10953] (11-188)

Sequence (213 aa):
MAQLVGSLRKELVDSLATCKVLVVGAGGIGCELLKNLVLTGFKNIEVIDLDTIDVSNLNRQFLFQKKHVGLSKAQVAKESALQFCPAANITAYHDSVMNPDYNVEFFRKFVLVMNALDNRAARNHVNRMCLAADIPLIESGTAGYLGQVTVIKKVAMRRPFAGQIAPQTLTNSSKSPKNIVFSVSYHCSQLFGEEDADQDVSPDMADPEAACE

Organism: Tetraodon nigroviridis (NCBI:txid99883)

Radius of gyration: 21.93 Å; Cα contacts (8 Å, |Δi|>4): 299; chains: 1; bounding box: 56×36×63 Å

Solvent-accessible surface area (backbone atoms only — not comparable to full-atom values): 12650 Å² total; per-residue (Å²): 131,88,58,64,58,84,81,49,56,68,72,56,56,59,43,31,52,71,41,32,34,37,34,39,24,47,42,49,57,19,36,54,48,52,52,51,40,50,54,64,43,40,22,37,39,36,34,35,16,64,49,56,35,52,79,86,44,52,84,58,22,77,57,51,54,85,91,45,53,72,37,47,31,14,52,45,42,46,54,46,50,36,73,81,39,69,83,48,48,68,49,56,36,76,36,58,80,84,43,79,84,60,35,48,73,55,52,53,68,30,71,36,38,36,45,30,56,92,53,70,68,62,53,54,48,53,50,52,39,26,56,73,36,70,28,40,32,38,43,41,50,72,60,90,95,45,71,53,75,48,80,48,63,77,70,82,75,72,80,71,79,92,73,90,79,83,87,81,84,88,82,87,88,78,99,48,78,67,56,58,57,49,50,56,58,52,52,51,40,71,76,76,48,84,92,55,91,92,66,76,81,68,81,71,88,81,52,83,77,80,77,70,138

Mean predicted aligned error: 13.11 Å

pLDDT: mean 79.46, std 25.64, range [27.08, 98.88]

Nearest PDB structures (foldseek):
  6xoi-assembly1_B  TM=9.959E-01  e=3.172E-24  Homo sapiens
  1y8q-assembly1_B  TM=8.318E-01  e=3.142E-27  Homo sapiens
  1y8r-assembly2_E  TM=8.234E-01  e=2.764E-27  Homo sapiens
  3kyc-assembly1_B  TM=8.273E-01  e=2.947E-27  Homo sapiens
  6xoh-assembly1_B  TM=8.228E-01  e=7.224E-27  Homo sapiens